Protein AF-A0A4C1VXS6-F1 (afdb_monomer)

Foldseek 3Di:
DDDDDDDDDDDDDDDDDDDDDDDDPPPDPPPPPPVVVVVLQLQQLVLQLLLVVFKLKAFWDDDPCWTAHLQPRDTDNDPVVNSVVVVPDDSVSVSVSSSVDTAATEIECAQMATPVPRDTALDSVSVQVVCVVVVDHGDPSHHRYQYWHRPPVWTADSPPRDTDPDPVVSVVVSCQVVQFDAAPVPG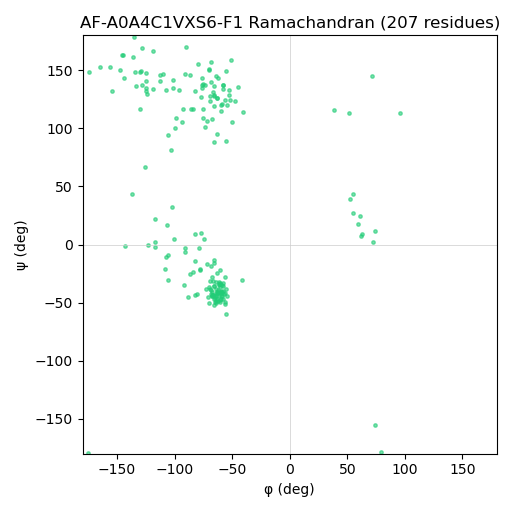GTHNDPVRNVVCCVPVVPPPDD

InterPro domains:
  IPR013087 Zinc finger C2H2-type [PS00028] (69-89)
  IPR013087 Zinc finger C2H2-type [PS00028] (183-204)
  IPR013087 Zinc finger C2H2-type [PS50157] (67-89)
  IPR013087 Zinc finger C2H2-type [PS50157] (181-209)
  IPR013087 Zinc finger C2H2-type [SM00355] (67-89)
  IPR013087 Zinc finger C2H2-type [SM00355] (112-134)
  IPR013087 Zinc finger C2H2-type [SM00355] (155-177)
  IPR013087 Zinc finger C2H2-type [SM00355] (181-204)

Radius of gyration: 28.21 Å; Cα contacts (8 Å, |Δi|>4): 239; chains: 1; bounding box: 38×113×61 Å

Nearest PDB structures (foldseek):
  2rsi-assembly1_A  TM=3.401E-01  e=1.370E-02  Homo sapiens
  5yj3-assembly1_C  TM=4.609E-01  e=1.918E-01  Homo sapiens
  8ssr-assembly1_A  TM=2.343E-01  e=3.550E-03  Homo sapiens
  6ff7-assembly1_7  TM=3.345E-01  e=5.609E+00  Homo sapiens
  3j78-assembly1_19  TM=3.139E-01  e=5.275E+00  Saccharomyces cerevisiae

pLDDT: mean 76.61, std 20.66, range [27.89, 96.69]

Solvent-accessible surface area (backbone atoms only — not comparable to full-atom values): 12911 Å² total; per-residue (Å²): 132,85,81,91,78,89,84,88,87,84,91,81,82,82,81,81,82,80,76,88,80,71,84,75,76,82,76,79,75,80,73,75,57,69,67,59,58,54,49,40,51,53,49,8,45,49,40,36,48,50,51,46,69,47,26,70,43,42,66,46,41,80,57,94,91,27,41,22,40,65,87,79,62,51,79,29,88,47,68,67,64,42,53,59,51,58,70,70,52,58,65,72,59,52,48,59,52,54,68,71,50,80,71,77,38,47,22,38,41,48,86,26,23,36,66,87,79,62,52,74,30,88,49,72,65,56,40,50,64,54,32,44,83,70,77,46,82,74,68,94,56,49,60,36,66,44,79,38,42,70,75,78,86,50,33,44,39,89,88,78,61,52,78,28,96,41,64,69,57,38,58,58,52,47,40,53,76,77,44,42,42,67,33,92,90,78,67,52,57,24,76,36,65,69,49,38,54,51,44,40,61,73,76,50,62,76,78,89,125

Mean predicted aligned error: 14.45 Å

Structure (mmCIF, N/CA/C/O backbone):
data_AF-A0A4C1VXS6-F1
#
_entry.id   AF-A0A4C1VXS6-F1
#
loop_
_atom_site.group_PDB
_atom_site.id
_atom_site.type_symbol
_atom_site.label_atom_id
_atom_site.label_alt_id
_atom_site.label_comp_id
_atom_site.label_asym_id
_atom_site.label_entity_id
_atom_site.label_seq_id
_atom_site.pdbx_PDB_ins_code
_atom_site.Cartn_x
_atom_site.Cartn_y
_atom_site.Cartn_z
_atom_site.occupancy
_atom_site.B_iso_or_equiv
_atom_site.auth_seq_id
_atom_site.auth_comp_id
_atom_site.auth_asym_id
_atom_site.auth_atom_id
_atom_site.pdbx_PDB_model_num
ATOM 1 N N . MET A 1 1 ? 0.217 97.232 17.906 1.00 36.06 1 MET A N 1
ATOM 2 C CA . MET A 1 1 ? -1.211 97.257 17.534 1.00 36.06 1 MET A CA 1
ATOM 3 C C . MET A 1 1 ? -1.692 95.825 17.424 1.00 36.06 1 MET A C 1
ATOM 5 O O . MET A 1 1 ? -1.042 95.074 16.721 1.00 36.06 1 MET A O 1
ATOM 9 N N . TYR A 1 2 ? -2.772 95.517 18.147 1.00 28.20 2 TYR A N 1
ATOM 10 C CA . TYR A 1 2 ? -3.733 94.421 17.962 1.00 28.20 2 TYR A CA 1
ATOM 11 C C . TYR A 1 2 ? -3.192 92.973 17.805 1.00 28.20 2 TYR A C 1
ATOM 13 O O . TYR A 1 2 ? -2.473 92.672 16.871 1.00 28.20 2 TYR A O 1
ATOM 21 N N . SER A 1 3 ? -3.415 92.028 18.729 1.00 27.89 3 SER A N 1
ATOM 22 C CA . SER A 1 3 ? -4.681 91.530 19.309 1.00 27.89 3 SER A CA 1
ATOM 23 C C . SER A 1 3 ? -5.186 90.264 18.598 1.00 27.89 3 SER A C 1
ATOM 25 O O . SER A 1 3 ? -5.691 90.376 17.490 1.00 27.89 3 SER A O 1
ATOM 27 N N . TYR A 1 4 ? -5.180 89.148 19.352 1.00 28.16 4 TYR A N 1
ATOM 28 C CA . TYR A 1 4 ? -6.135 88.018 19.317 1.00 28.16 4 TYR A CA 1
ATOM 29 C C . TYR A 1 4 ? -6.047 87.092 18.072 1.00 28.16 4 TYR A C 1
ATOM 31 O O . TYR A 1 4 ? -5.705 87.537 16.990 1.00 28.16 4 TYR A O 1
ATOM 39 N N . LEU A 1 5 ? -6.265 85.769 18.107 1.00 34.75 5 LEU A N 1
ATOM 40 C CA . LEU A 1 5 ? -7.195 84.879 18.833 1.00 34.75 5 LEU A CA 1
ATOM 41 C C . LEU A 1 5 ? -6.521 83.475 18.933 1.00 34.75 5 LEU A C 1
ATOM 43 O O . LEU A 1 5 ? -5.880 83.057 17.975 1.00 34.75 5 LEU A O 1
ATOM 47 N N . LEU A 1 6 ? -6.440 82.765 20.072 1.00 32.81 6 LEU A N 1
ATOM 48 C CA . LEU A 1 6 ? -7.448 81.853 20.671 1.00 32.81 6 LEU A CA 1
ATOM 49 C C . LEU A 1 6 ? -8.200 81.013 19.606 1.00 32.81 6 LEU A C 1
ATOM 51 O O . LEU A 1 6 ? -8.886 81.576 18.770 1.00 32.81 6 LEU A O 1
ATOM 55 N N . PHE A 1 7 ? -8.111 79.678 19.547 1.00 31.17 7 PHE A N 1
ATOM 56 C CA . PHE A 1 7 ? -8.728 78.745 20.498 1.00 31.17 7 PHE A CA 1
ATOM 57 C C . PHE A 1 7 ? -8.171 77.302 20.408 1.00 31.17 7 PHE A C 1
ATOM 59 O O . PHE A 1 7 ? -7.724 76.834 19.367 1.00 31.17 7 PHE A O 1
ATOM 66 N N . ARG A 1 8 ? -8.268 76.635 21.567 1.00 32.84 8 ARG A N 1
ATOM 67 C CA . ARG A 1 8 ? -7.943 75.251 21.983 1.00 32.84 8 ARG A CA 1
ATOM 68 C C . ARG A 1 8 ? -8.532 74.140 21.094 1.00 32.84 8 ARG A C 1
ATOM 70 O O . ARG A 1 8 ? -9.582 74.331 20.490 1.00 32.84 8 ARG A O 1
ATOM 77 N N . SER A 1 9 ? -7.969 72.923 21.109 1.00 34.00 9 SER A N 1
ATOM 78 C CA . SER A 1 9 ? -8.348 71.788 22.002 1.00 34.00 9 SER A CA 1
ATOM 79 C C . SER A 1 9 ? -7.381 70.583 21.809 1.00 34.00 9 SER A C 1
ATOM 81 O O . SER A 1 9 ? -6.503 70.667 20.959 1.00 34.00 9 SER A O 1
ATOM 83 N N . PRO A 1 10 ? -7.535 69.440 22.510 1.00 35.53 10 PRO A N 1
ATOM 84 C CA . PRO A 1 10 ? -7.109 69.162 23.883 1.00 35.53 10 PRO A CA 1
ATOM 85 C C . PRO A 1 10 ? -6.085 68.001 23.984 1.00 35.53 10 PRO A C 1
ATOM 87 O O . PRO A 1 10 ? -5.869 67.226 23.059 1.00 35.53 10 PRO A O 1
ATOM 90 N N . SER A 1 11 ? -5.467 67.891 25.158 1.00 39.94 11 SER A N 1
ATOM 91 C CA . SER A 1 11 ? -4.455 66.911 25.577 1.00 39.94 11 SER A CA 1
ATOM 92 C C . SER A 1 11 ? -4.922 65.449 25.614 1.00 39.94 11 SER A C 1
ATOM 94 O O . SER A 1 11 ? -6.008 65.174 26.124 1.00 39.94 11 SER A O 1
ATOM 96 N N . LEU A 1 12 ? -4.024 64.517 25.268 1.00 37.12 12 LEU A N 1
ATOM 97 C CA . LEU A 1 12 ? -4.016 63.144 25.792 1.00 37.12 12 LEU A CA 1
ATOM 98 C C . LEU A 1 12 ? -2.609 62.769 26.311 1.00 37.12 12 LEU A C 1
ATOM 100 O O . LEU A 1 12 ? -1.617 63.316 25.826 1.00 37.12 12 LEU A O 1
ATOM 104 N N . PRO A 1 13 ? -2.531 61.916 27.350 1.00 37.72 13 PRO A N 1
ATOM 105 C CA . PRO A 1 13 ? -1.382 61.805 28.246 1.00 37.72 13 PRO A CA 1
ATOM 106 C C . PRO A 1 13 ? -0.217 60.981 27.681 1.00 37.72 13 PRO A C 1
ATOM 108 O O . PRO A 1 13 ? -0.389 60.096 26.847 1.00 37.72 13 PRO A O 1
ATOM 111 N N . SER A 1 14 ? 0.973 61.294 28.205 1.00 52.59 14 SER A N 1
ATOM 112 C CA . SER A 1 14 ? 2.267 60.657 27.942 1.00 52.59 14 SER A CA 1
ATOM 113 C C . SER A 1 14 ? 2.197 59.124 27.942 1.00 52.59 14 SER A C 1
ATOM 115 O O . SER A 1 14 ? 1.650 58.552 28.889 1.00 52.59 14 SER A O 1
ATOM 117 N N . PRO A 1 15 ? 2.819 58.435 26.970 1.00 42.00 15 PRO A N 1
ATOM 118 C CA . PRO A 1 15 ? 2.997 56.998 27.067 1.00 42.00 15 PRO A CA 1
ATOM 119 C C . PRO A 1 15 ? 3.961 56.682 28.216 1.00 42.00 15 PRO A C 1
ATOM 121 O O . PRO A 1 15 ? 5.028 57.285 28.355 1.00 42.00 15 PRO A O 1
ATOM 124 N N . PHE A 1 16 ? 3.534 55.747 29.061 1.00 37.00 16 PHE A N 1
ATOM 125 C CA . PHE A 1 16 ? 4.340 55.113 30.093 1.00 37.00 16 PHE A CA 1
ATOM 126 C C . PHE A 1 16 ? 5.631 54.554 29.482 1.00 37.00 16 PHE A C 1
ATOM 128 O O . PHE A 1 16 ? 5.605 53.876 28.456 1.00 37.00 16 PHE A O 1
ATOM 135 N N . ARG A 1 17 ? 6.759 54.835 30.136 1.00 44.81 17 ARG A N 1
ATOM 136 C CA . ARG A 1 17 ? 8.075 54.279 29.816 1.00 44.81 17 ARG A CA 1
ATOM 137 C C . ARG A 1 17 ? 8.112 52.823 30.311 1.00 44.81 17 ARG A C 1
ATOM 139 O O . ARG A 1 17 ? 7.954 52.629 31.516 1.00 44.81 17 ARG A O 1
ATOM 146 N N . PRO A 1 18 ? 8.261 51.804 29.446 1.00 46.16 18 PRO A N 1
ATOM 147 C CA . PRO A 1 18 ? 8.407 50.430 29.913 1.00 46.16 18 PRO A CA 1
ATOM 148 C C . PRO A 1 18 ? 9.772 50.223 30.605 1.00 46.16 18 PRO A C 1
ATOM 150 O O . PRO A 1 18 ? 10.728 50.921 30.254 1.00 46.16 18 PRO A O 1
ATOM 153 N N . PRO A 1 19 ? 9.873 49.298 31.582 1.00 42.22 19 PRO A N 1
ATOM 154 C CA . PRO A 1 19 ? 11.122 48.983 32.274 1.00 42.22 19 PRO A CA 1
ATOM 155 C C . PRO A 1 19 ? 12.108 48.257 31.354 1.00 42.22 19 PRO A C 1
ATOM 157 O O . PRO A 1 19 ? 11.697 47.539 30.442 1.00 42.22 19 PRO A O 1
ATOM 160 N N . ASP A 1 20 ? 13.394 48.451 31.637 1.00 44.53 20 ASP A N 1
ATOM 161 C CA . ASP A 1 20 ? 14.554 47.911 30.929 1.00 44.53 20 ASP A CA 1
ATOM 162 C C . ASP A 1 20 ? 14.382 46.444 30.496 1.00 44.53 20 ASP A C 1
ATOM 164 O O . ASP A 1 20 ? 14.315 45.525 31.315 1.00 44.53 20 ASP A O 1
ATOM 168 N N . MET A 1 21 ? 14.329 46.225 29.177 1.00 37.78 21 MET A N 1
ATOM 169 C CA . MET A 1 21 ? 14.468 44.898 28.588 1.00 37.78 21 MET A CA 1
ATOM 170 C C . MET A 1 21 ? 15.944 44.506 28.640 1.00 37.78 21 MET A C 1
ATOM 172 O O . MET A 1 21 ? 16.769 45.053 27.909 1.00 37.78 21 MET A O 1
ATOM 176 N N . LEU A 1 22 ? 16.262 43.547 29.509 1.00 45.09 22 LEU A N 1
ATOM 177 C CA . LEU A 1 22 ? 17.492 42.766 29.407 1.00 45.09 22 LEU A CA 1
ATOM 178 C C . LEU A 1 22 ? 17.567 42.112 28.012 1.00 45.09 22 LEU A C 1
ATOM 180 O O . LEU A 1 22 ? 16.514 41.801 27.441 1.00 45.09 22 LEU A O 1
ATOM 184 N N . PRO A 1 23 ? 18.769 41.894 27.449 1.00 40.66 23 PRO A N 1
ATOM 185 C CA . PRO A 1 23 ? 18.909 41.237 26.158 1.00 40.66 23 PRO A CA 1
ATOM 186 C C . PRO A 1 23 ? 18.271 39.852 26.247 1.00 40.66 23 PRO A C 1
ATOM 188 O O . PRO A 1 23 ? 18.642 39.046 27.096 1.00 40.66 23 PRO A O 1
ATOM 191 N N . ARG A 1 24 ? 17.270 39.590 25.404 1.00 41.25 24 ARG A N 1
ATOM 192 C CA . ARG A 1 24 ? 16.776 38.234 25.198 1.00 41.25 24 ARG A CA 1
ATOM 193 C C . ARG A 1 24 ? 17.862 37.527 24.399 1.00 41.25 24 ARG A C 1
ATOM 195 O O . ARG A 1 24 ? 18.039 37.850 23.225 1.00 41.25 24 ARG A O 1
ATOM 202 N N . ASP A 1 25 ? 18.599 36.638 25.059 1.00 35.94 25 ASP A N 1
ATOM 203 C CA . ASP A 1 25 ? 19.494 35.703 24.393 1.00 35.94 25 ASP A CA 1
ATOM 204 C C . ASP A 1 25 ? 18.721 35.057 23.239 1.00 35.94 25 ASP A C 1
ATOM 206 O O . ASP A 1 25 ? 17.599 34.565 23.398 1.00 35.94 25 ASP A O 1
ATOM 210 N N . SER A 1 26 ? 19.281 35.189 22.041 1.00 43.12 26 SER A N 1
ATOM 211 C CA . SER A 1 26 ? 18.808 34.531 20.838 1.00 43.12 26 SER A CA 1
ATOM 212 C C . SER A 1 26 ? 19.014 33.033 21.022 1.00 43.12 26 SER A C 1
ATOM 214 O O . SER A 1 26 ? 20.068 32.505 20.685 1.00 43.12 26 SER A O 1
ATOM 216 N N . GLU A 1 27 ? 18.030 32.361 21.609 1.00 39.97 27 GLU A N 1
ATOM 217 C CA . GLU A 1 27 ? 17.914 30.917 21.484 1.00 39.97 27 GLU A CA 1
ATOM 218 C C . GLU A 1 27 ? 17.574 30.629 20.021 1.00 39.97 27 GLU A C 1
ATOM 220 O O . GLU A 1 27 ? 16.490 30.965 19.531 1.00 39.97 27 GLU A O 1
ATOM 225 N N . ASP A 1 28 ? 18.569 30.096 19.318 1.00 38.28 28 ASP A N 1
ATOM 226 C CA . ASP A 1 28 ? 18.483 29.597 17.957 1.00 38.28 28 ASP A CA 1
ATOM 227 C C . ASP A 1 28 ? 17.290 28.637 17.842 1.00 38.28 28 ASP A C 1
ATOM 229 O O . ASP A 1 28 ? 17.312 27.506 18.325 1.00 38.28 28 ASP A O 1
ATOM 233 N N . VAL A 1 29 ? 16.207 29.097 17.213 1.00 44.31 29 VAL A N 1
ATOM 234 C CA . VAL A 1 29 ? 15.166 28.195 16.724 1.00 44.31 29 VAL A CA 1
ATOM 235 C C . VAL A 1 29 ? 15.771 27.520 15.504 1.00 44.31 29 VAL A C 1
ATOM 237 O O . VAL A 1 29 ? 15.864 28.144 14.448 1.00 44.31 29 VAL A O 1
ATOM 240 N N . ASP A 1 30 ? 16.228 26.279 15.671 1.00 41.78 30 ASP A N 1
ATOM 241 C CA . ASP A 1 30 ? 16.756 25.439 14.598 1.00 41.78 30 ASP A CA 1
ATOM 242 C C . ASP A 1 30 ? 15.714 25.303 13.468 1.00 41.78 30 ASP A C 1
ATOM 244 O O . ASP A 1 30 ? 14.881 24.393 13.450 1.00 41.78 30 ASP A O 1
ATOM 248 N N . GLU A 1 31 ? 15.737 26.223 12.500 1.00 45.28 31 GLU A N 1
ATOM 249 C CA . GLU A 1 31 ? 15.067 26.055 11.216 1.00 45.28 31 GLU A CA 1
ATOM 250 C C . GLU A 1 31 ? 15.726 24.860 10.515 1.00 45.28 31 GLU A C 1
ATOM 252 O O . GLU A 1 31 ? 16.767 24.992 9.864 1.00 45.28 31 GLU A O 1
ATOM 257 N N . GLU A 1 32 ? 15.142 23.662 10.645 1.00 45.72 32 GLU A N 1
ATOM 258 C CA . GLU A 1 32 ? 15.562 22.531 9.819 1.00 45.72 32 GLU A CA 1
ATOM 259 C C . GLU A 1 32 ? 15.541 22.977 8.343 1.00 45.72 32 GLU A C 1
ATOM 261 O O . GLU A 1 32 ? 14.510 23.437 7.837 1.00 45.72 32 GLU A O 1
ATOM 266 N N . PRO A 1 33 ? 16.660 22.860 7.605 1.00 41.66 33 PRO A N 1
ATOM 267 C CA . PRO A 1 33 ? 16.742 23.420 6.269 1.00 41.66 33 PRO A CA 1
ATOM 268 C C . PRO A 1 33 ? 15.759 22.687 5.353 1.00 41.66 33 PRO A C 1
ATOM 270 O O . PRO A 1 33 ? 15.916 21.494 5.091 1.00 41.66 33 PRO A O 1
ATOM 273 N N . ILE A 1 34 ? 14.795 23.430 4.798 1.00 53.31 34 ILE A N 1
ATOM 274 C CA . ILE A 1 34 ? 13.726 22.996 3.869 1.00 53.31 34 ILE A CA 1
ATOM 275 C C . ILE A 1 34 ? 14.225 22.010 2.788 1.00 53.31 34 ILE A C 1
ATOM 277 O O . ILE A 1 34 ? 13.503 21.113 2.352 1.00 53.31 34 ILE A O 1
ATOM 281 N N . LYS A 1 35 ? 15.497 22.123 2.384 1.00 41.81 35 LYS A N 1
ATOM 282 C CA . LYS A 1 35 ? 16.162 21.217 1.435 1.00 41.81 35 LYS A CA 1
ATOM 283 C C . LYS A 1 35 ? 16.287 19.768 1.933 1.00 41.81 35 LYS A C 1
ATOM 285 O O . LYS A 1 35 ? 16.088 18.855 1.140 1.00 41.81 35 LYS A O 1
ATOM 290 N N . LYS A 1 36 ? 16.603 19.528 3.213 1.00 42.34 36 LYS A N 1
A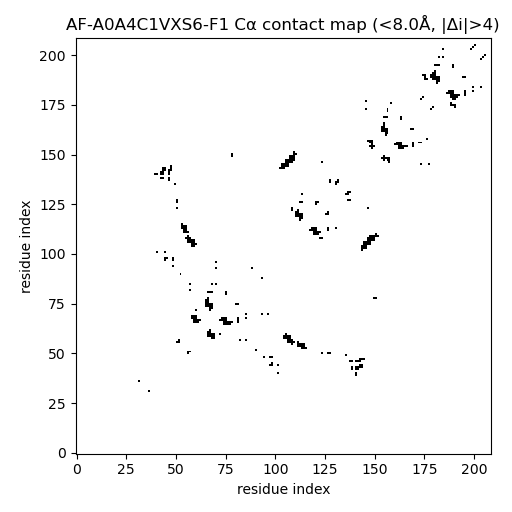TOM 291 C CA . LYS A 1 36 ? 16.751 18.168 3.776 1.00 42.34 36 LYS A CA 1
ATOM 292 C C . LYS A 1 36 ? 15.406 17.448 3.885 1.00 42.34 36 LYS A C 1
ATOM 294 O O . LYS A 1 36 ? 15.336 16.251 3.616 1.00 42.34 36 LYS A O 1
ATOM 299 N N . VAL A 1 37 ? 14.348 18.183 4.224 1.00 54.62 37 VAL A N 1
ATOM 300 C CA . VAL A 1 37 ? 12.978 17.657 4.330 1.00 54.62 37 VAL A CA 1
ATOM 301 C C . VAL A 1 37 ? 12.457 17.223 2.956 1.00 54.62 37 VAL A C 1
ATOM 303 O O . VAL A 1 37 ? 11.993 16.094 2.805 1.00 54.62 37 VAL A O 1
ATOM 306 N N . ALA A 1 38 ? 12.634 18.061 1.928 1.00 60.62 38 ALA A N 1
ATOM 307 C CA . ALA A 1 38 ? 12.246 17.729 0.556 1.00 60.62 38 ALA A CA 1
ATOM 308 C C . ALA A 1 38 ? 13.008 16.509 0.001 1.00 60.62 38 ALA A C 1
ATOM 310 O O . ALA A 1 38 ? 12.414 15.659 -0.659 1.00 60.62 38 ALA A O 1
ATOM 311 N N . LEU A 1 39 ? 14.306 16.385 0.306 1.00 61.34 39 LEU A N 1
ATOM 312 C CA . LEU A 1 39 ? 15.123 15.235 -0.101 1.00 61.34 39 LEU A CA 1
ATOM 313 C C . LEU A 1 39 ? 14.632 13.925 0.536 1.00 61.34 39 LEU A C 1
ATOM 315 O O . LEU A 1 39 ? 14.400 12.950 -0.182 1.00 61.34 39 LEU A O 1
ATOM 319 N N . LYS A 1 40 ? 14.394 13.911 1.856 1.00 64.06 40 LYS A N 1
ATOM 320 C CA . LYS A 1 40 ? 13.842 12.736 2.557 1.00 64.06 40 LYS A CA 1
ATOM 321 C C . LYS A 1 40 ? 12.490 12.307 1.976 1.00 64.06 40 LYS A C 1
ATOM 323 O O . LYS A 1 40 ? 12.260 11.115 1.792 1.00 64.06 40 LYS A O 1
ATOM 328 N N . GLU A 1 41 ? 11.620 13.256 1.627 1.00 71.06 41 GLU A N 1
ATOM 329 C CA . GLU A 1 41 ? 10.325 12.944 1.012 1.00 71.06 41 GLU A CA 1
ATOM 330 C C . GLU A 1 41 ? 10.473 12.356 -0.402 1.00 71.06 41 GLU A C 1
ATOM 332 O O . GLU A 1 41 ? 9.789 11.386 -0.732 1.00 71.06 41 GLU A O 1
ATOM 337 N N . THR A 1 42 ? 11.392 12.873 -1.228 1.00 79.88 42 THR A N 1
ATOM 338 C CA . THR A 1 42 ? 11.652 12.311 -2.570 1.00 79.88 42 THR A CA 1
ATOM 339 C C . THR A 1 42 ? 12.190 10.882 -2.520 1.00 79.88 42 THR A C 1
ATOM 341 O O . THR A 1 42 ? 11.722 10.018 -3.256 1.00 79.88 42 THR A O 1
ATOM 344 N N . HIS A 1 43 ? 13.097 10.596 -1.592 1.00 86.56 43 HIS A N 1
ATOM 345 C CA . HIS A 1 43 ? 13.653 9.260 -1.402 1.00 86.56 43 HIS A CA 1
ATOM 346 C C . HIS A 1 43 ? 12.598 8.272 -0.868 1.00 86.56 43 HIS A C 1
ATOM 348 O O . HIS A 1 43 ? 12.427 7.170 -1.396 1.00 86.56 43 HIS A O 1
ATOM 354 N N . ALA A 1 44 ? 11.776 8.700 0.099 1.00 87.75 44 ALA A N 1
ATOM 355 C CA . ALA A 1 44 ? 10.633 7.915 0.570 1.00 87.75 44 ALA A CA 1
ATOM 356 C C . ALA A 1 44 ? 9.611 7.642 -0.551 1.00 87.75 44 ALA A C 1
ATOM 358 O O . ALA A 1 44 ? 8.961 6.587 -0.601 1.00 87.75 44 ALA A O 1
ATOM 359 N N . GLN A 1 45 ? 9.464 8.587 -1.480 1.00 90.19 45 GLN A N 1
ATOM 360 C CA . GLN A 1 45 ? 8.620 8.455 -2.660 1.00 90.19 45 GLN A CA 1
ATOM 361 C C . GLN A 1 45 ? 9.174 7.410 -3.643 1.00 90.19 45 GLN A C 1
ATOM 363 O O . GLN A 1 45 ? 8.390 6.610 -4.165 1.00 90.19 45 GLN A O 1
ATOM 368 N N . ASP A 1 46 ? 10.489 7.348 -3.834 1.00 92.38 46 ASP A N 1
ATOM 369 C CA . ASP A 1 46 ? 11.150 6.331 -4.661 1.00 92.38 46 ASP A CA 1
ATOM 370 C C . ASP A 1 46 ? 11.033 4.932 -4.048 1.00 92.38 46 ASP A C 1
ATOM 372 O O . ASP A 1 46 ? 10.646 3.979 -4.735 1.00 92.38 46 ASP A O 1
ATOM 376 N N . ASN A 1 47 ? 11.249 4.805 -2.736 1.00 93.44 47 ASN A N 1
ATOM 377 C CA . ASN A 1 47 ? 11.018 3.557 -2.002 1.00 93.44 47 ASN A CA 1
ATOM 378 C C . ASN A 1 47 ? 9.566 3.081 -2.158 1.00 93.44 47 ASN A C 1
ATOM 380 O O . ASN A 1 47 ? 9.305 1.911 -2.445 1.00 93.44 47 ASN A O 1
ATOM 384 N N . THR A 1 48 ? 8.605 4.003 -2.075 1.00 94.31 48 THR A N 1
ATOM 385 C CA . THR A 1 48 ? 7.183 3.704 -2.301 1.00 94.31 48 THR A CA 1
ATOM 386 C C . THR A 1 48 ? 6.932 3.132 -3.696 1.00 94.31 48 THR A C 1
ATOM 388 O O . THR A 1 48 ? 6.196 2.156 -3.851 1.00 94.31 48 THR A O 1
ATOM 391 N N 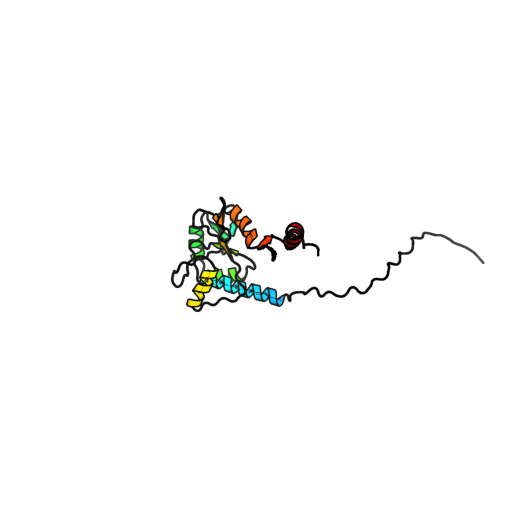. ILE A 1 49 ? 7.544 3.716 -4.728 1.00 95.06 49 ILE A N 1
ATOM 392 C CA . ILE A 1 49 ? 7.399 3.259 -6.115 1.00 95.06 49 ILE A CA 1
ATOM 393 C C . ILE A 1 49 ? 7.996 1.858 -6.282 1.00 95.06 49 ILE A C 1
ATOM 395 O O . ILE A 1 49 ? 7.340 0.993 -6.867 1.00 95.06 49 ILE A O 1
ATOM 399 N N . LYS A 1 50 ? 9.182 1.596 -5.719 1.00 95.94 50 LYS A N 1
ATOM 400 C CA . LYS A 1 50 ? 9.816 0.265 -5.731 1.00 95.94 50 LYS A CA 1
ATOM 401 C C . LYS A 1 50 ? 8.920 -0.797 -5.085 1.00 95.94 50 LYS A C 1
ATOM 403 O O . LYS A 1 50 ? 8.679 -1.835 -5.705 1.00 95.94 50 LYS A O 1
ATOM 408 N N . ILE A 1 51 ? 8.349 -0.519 -3.908 1.00 96.25 51 ILE A N 1
ATOM 409 C CA . ILE A 1 51 ? 7.419 -1.437 -3.221 1.00 96.25 51 ILE A CA 1
ATOM 410 C C . ILE A 1 51 ? 6.233 -1.784 -4.128 1.00 96.25 51 ILE A C 1
ATOM 412 O O . ILE A 1 51 ? 5.915 -2.960 -4.314 1.00 96.25 51 ILE A O 1
ATOM 416 N N . LEU A 1 52 ? 5.581 -0.786 -4.733 1.00 96.25 52 LEU A N 1
ATOM 417 C CA . LEU A 1 52 ? 4.421 -1.013 -5.607 1.00 96.25 52 LEU A CA 1
ATOM 418 C C . LEU A 1 52 ? 4.794 -1.756 -6.900 1.00 96.25 52 LEU A C 1
ATOM 420 O O . LEU A 1 52 ? 3.995 -2.542 -7.428 1.00 96.25 52 LEU A O 1
ATOM 424 N N . LYS A 1 53 ? 6.015 -1.545 -7.402 1.00 96.00 53 LYS A N 1
ATOM 425 C CA . LYS A 1 53 ? 6.532 -2.211 -8.602 1.00 96.00 53 LYS A CA 1
ATOM 426 C C . LYS A 1 53 ? 6.689 -3.704 -8.372 1.00 96.00 53 LYS A C 1
ATOM 428 O O . LYS A 1 53 ? 6.137 -4.496 -9.140 1.00 96.00 53 LYS A O 1
ATOM 433 N N . TYR A 1 54 ? 7.380 -4.069 -7.295 1.00 96.38 54 TYR A N 1
ATOM 434 C CA . TYR A 1 54 ? 7.858 -5.430 -7.048 1.00 96.38 54 TYR A CA 1
ATOM 435 C C . TYR A 1 54 ? 7.002 -6.241 -6.072 1.00 96.38 54 TYR A C 1
ATOM 437 O O . TYR A 1 54 ? 7.317 -7.396 -5.802 1.00 96.38 54 TYR A O 1
ATOM 445 N N . SER A 1 55 ? 5.871 -5.705 -5.608 1.00 96.38 55 SER A N 1
ATOM 446 C CA . SER A 1 55 ? 4.901 -6.449 -4.796 1.00 96.38 55 SER A CA 1
ATOM 447 C C . SER A 1 55 ? 3.476 -6.352 -5.326 1.00 96.38 55 SER A C 1
ATOM 449 O O . SER A 1 55 ? 3.168 -5.561 -6.218 1.00 96.38 55 SER A O 1
ATOM 451 N N . ASN A 1 56 ? 2.578 -7.167 -4.778 1.00 94.56 56 ASN A N 1
ATOM 452 C CA . ASN A 1 56 ? 1.138 -7.074 -5.034 1.00 94.56 56 ASN A CA 1
ATOM 453 C C . ASN A 1 56 ? 0.415 -6.012 -4.179 1.00 94.56 56 ASN A C 1
ATOM 455 O O . ASN A 1 56 ? -0.821 -5.976 -4.200 1.00 94.56 56 ASN A O 1
ATOM 459 N N . ALA A 1 57 ? 1.147 -5.163 -3.447 1.00 95.31 57 ALA A N 1
ATOM 460 C CA . ALA A 1 57 ? 0.554 -4.050 -2.718 1.00 95.31 57 ALA A CA 1
ATOM 461 C C . ALA A 1 57 ? -0.210 -3.131 -3.681 1.00 95.31 57 ALA A C 1
ATOM 463 O O . ALA A 1 57 ? 0.239 -2.850 -4.794 1.00 95.31 57 ALA A O 1
ATOM 464 N N . THR A 1 58 ? -1.401 -2.688 -3.280 1.00 94.94 58 THR A N 1
ATOM 465 C CA . THR A 1 58 ? -2.283 -1.895 -4.149 1.00 94.94 58 THR A CA 1
ATOM 466 C C . THR A 1 58 ? -2.756 -0.646 -3.427 1.00 94.94 58 THR A C 1
ATOM 468 O O . THR A 1 58 ? -3.483 -0.740 -2.442 1.00 94.94 58 THR A O 1
ATOM 471 N N . ILE A 1 59 ? -2.385 0.530 -3.936 1.00 94.81 59 ILE A N 1
ATOM 472 C CA . ILE A 1 59 ? -2.890 1.801 -3.409 1.00 94.81 59 ILE A CA 1
ATOM 473 C C . ILE A 1 59 ? -4.322 2.068 -3.860 1.00 94.81 59 ILE A C 1
ATOM 475 O O . ILE A 1 59 ? -4.715 1.778 -4.995 1.00 94.81 59 ILE A O 1
ATOM 479 N N . PHE A 1 60 ? -5.106 2.650 -2.963 1.00 94.19 60 PHE A N 1
ATOM 480 C CA . PHE A 1 60 ? -6.517 2.913 -3.196 1.00 94.19 60 PHE A CA 1
ATOM 481 C C . PHE A 1 60 ? -6.965 4.207 -2.523 1.00 94.19 60 PHE A C 1
ATOM 483 O O . PHE A 1 60 ? -6.313 4.754 -1.635 1.00 94.19 60 PHE A O 1
ATOM 490 N N . LEU A 1 61 ? -8.113 4.698 -2.970 1.00 90.19 61 LEU A N 1
ATOM 491 C CA . LEU A 1 61 ? -8.870 5.748 -2.311 1.00 90.19 61 LEU A CA 1
ATOM 492 C C . LEU A 1 61 ? -10.140 5.121 -1.734 1.00 90.19 61 LEU A C 1
ATOM 494 O O . LEU A 1 61 ? -10.705 4.202 -2.325 1.00 90.19 61 LEU A O 1
ATOM 498 N N . TRP A 1 62 ? -10.599 5.630 -0.598 1.00 86.25 62 TRP A N 1
ATOM 499 C CA . TRP A 1 62 ? -11.871 5.237 0.001 1.00 86.25 62 TRP A CA 1
ATOM 500 C C . TRP A 1 62 ? -12.781 6.452 0.095 1.00 86.25 62 TRP A C 1
ATOM 502 O O . TRP A 1 62 ? -12.337 7.523 0.513 1.00 86.25 62 TRP A O 1
ATOM 512 N N . GLY A 1 63 ? -14.039 6.301 -0.304 1.00 82.19 63 GLY A N 1
ATOM 513 C CA . GLY A 1 63 ? -15.052 7.337 -0.139 1.00 82.19 63 GLY A CA 1
ATOM 514 C C . GLY A 1 63 ? -16.426 6.844 -0.567 1.00 82.19 63 GLY A C 1
ATOM 515 O O . GLY A 1 63 ? -16.519 6.014 -1.468 1.00 82.19 63 GLY A O 1
ATOM 516 N N . GLN A 1 64 ? -17.477 7.357 0.083 1.00 79.44 64 GLN A N 1
ATOM 517 C CA . GLN A 1 64 ? -18.868 6.924 -0.137 1.00 79.44 64 GLN A CA 1
ATOM 518 C C . GLN A 1 64 ? -19.033 5.394 -0.022 1.00 79.44 64 GLN A C 1
ATOM 520 O O . GLN A 1 64 ? -19.722 4.776 -0.829 1.00 79.44 64 GLN A O 1
ATOM 525 N N . SER A 1 65 ? -18.335 4.783 0.944 1.00 81.69 65 SER A N 1
ATOM 526 C CA . SER A 1 65 ? -18.325 3.331 1.191 1.00 81.69 65 SER A CA 1
ATOM 527 C C . SER A 1 65 ? -17.952 2.476 -0.030 1.00 81.69 65 SER A C 1
ATOM 529 O O . SER A 1 65 ? -18.368 1.326 -0.155 1.00 81.69 65 SER A O 1
ATOM 531 N N . MET A 1 66 ? -17.165 3.039 -0.951 1.00 86.00 66 MET A N 1
ATOM 532 C CA . MET A 1 66 ? -16.643 2.343 -2.122 1.00 86.00 66 MET A CA 1
ATOM 533 C C . MET A 1 66 ? -15.132 2.518 -2.245 1.00 86.00 66 MET A C 1
ATOM 535 O O . MET A 1 66 ? -14.554 3.565 -1.923 1.00 86.00 66 MET A O 1
ATOM 539 N N . TYR A 1 67 ? -14.499 1.496 -2.813 1.00 90.25 67 TYR A N 1
ATOM 540 C CA . TYR A 1 67 ? -13.119 1.563 -3.256 1.00 90.25 67 TYR A CA 1
ATOM 541 C C . TYR A 1 67 ? -13.022 2.397 -4.525 1.00 90.25 67 TYR A C 1
ATOM 543 O O . TYR A 1 67 ? -13.807 2.256 -5.460 1.00 90.25 67 TYR A O 1
ATOM 551 N N . ARG A 1 68 ? -12.016 3.256 -4.595 1.00 94.50 68 ARG A N 1
ATOM 552 C CA . ARG A 1 68 ? -11.726 4.073 -5.768 1.00 94.50 68 ARG A CA 1
ATOM 553 C C . ARG A 1 68 ? -10.292 3.844 -6.198 1.00 94.50 68 ARG A C 1
ATOM 555 O O . ARG A 1 68 ? -9.373 3.850 -5.382 1.00 94.50 68 ARG A O 1
ATOM 562 N N . CYS A 1 69 ? -10.088 3.671 -7.497 1.00 94.69 69 CYS A N 1
ATOM 563 C CA . CYS A 1 69 ? -8.744 3.557 -8.042 1.00 94.69 69 CYS A CA 1
ATOM 564 C C . CYS A 1 69 ? -7.974 4.856 -7.802 1.00 94.69 69 CYS A C 1
ATOM 566 O O . CYS A 1 69 ? -8.419 5.927 -8.214 1.00 94.69 69 CYS A O 1
ATOM 568 N N . PHE A 1 70 ? -6.795 4.765 -7.189 1.00 94.25 70 PHE A N 1
ATOM 569 C CA . PHE A 1 70 ? -5.917 5.920 -7.009 1.00 94.25 70 PHE A CA 1
ATOM 570 C C . PHE A 1 70 ? -5.554 6.570 -8.355 1.00 94.25 70 PHE A C 1
ATOM 572 O O . PHE A 1 70 ? -5.498 7.794 -8.488 1.00 94.25 70 PHE A O 1
ATOM 579 N N . TYR A 1 71 ? -5.384 5.748 -9.393 1.00 93.69 71 TYR A N 1
ATOM 580 C CA . TYR A 1 71 ? -4.895 6.191 -10.690 1.00 93.69 71 TYR A CA 1
ATOM 581 C C . TYR A 1 71 ? -5.973 6.802 -11.589 1.00 93.69 71 TYR A C 1
ATOM 583 O O . TYR A 1 71 ? -5.737 7.851 -12.169 1.00 93.69 71 TYR A O 1
ATOM 591 N N . CYS A 1 72 ? -7.173 6.234 -11.691 1.00 93.81 72 CYS A N 1
ATOM 592 C CA . CYS A 1 72 ? -8.220 6.761 -12.588 1.00 93.81 72 CYS A CA 1
ATOM 593 C C . CYS A 1 72 ? -9.483 7.251 -11.860 1.00 93.81 72 CYS A C 1
ATOM 595 O O . CYS A 1 72 ? -10.409 7.737 -12.500 1.00 93.81 72 CYS A O 1
ATOM 597 N N . LYS A 1 73 ? -9.537 7.126 -10.527 1.00 93.12 73 LYS A N 1
ATOM 598 C CA . LYS A 1 73 ? -10.680 7.484 -9.664 1.00 93.12 73 LYS A CA 1
ATOM 599 C C . LYS A 1 73 ? -11.980 6.701 -9.914 1.00 93.12 73 LYS A C 1
ATOM 601 O O . LYS A 1 73 ? -12.992 7.040 -9.302 1.00 93.12 73 LYS A O 1
ATOM 606 N N . ARG A 1 74 ? -11.960 5.649 -10.745 1.00 95.00 74 ARG A N 1
ATOM 607 C CA . ARG A 1 74 ? -13.100 4.738 -10.970 1.00 95.00 74 ARG A CA 1
ATOM 608 C C . ARG A 1 74 ? -13.487 4.005 -9.682 1.00 95.00 74 ARG A C 1
ATOM 610 O O . ARG A 1 74 ? -12.603 3.649 -8.905 1.00 95.00 74 ARG A O 1
ATOM 617 N N . HIS A 1 75 ? -14.787 3.792 -9.487 1.00 93.94 75 HIS A N 1
ATOM 618 C CA . HIS A 1 75 ? -15.373 3.177 -8.293 1.00 93.94 75 HIS A CA 1
ATOM 619 C C . HIS A 1 75 ? -15.498 1.654 -8.429 1.00 93.94 75 HIS A C 1
ATOM 621 O O . HIS A 1 75 ? -15.767 1.143 -9.518 1.00 93.94 75 HIS A O 1
ATOM 627 N N . PHE A 1 76 ? -15.337 0.956 -7.310 1.00 93.50 76 PHE A N 1
ATOM 628 C CA . PHE A 1 76 ? -15.401 -0.492 -7.156 1.00 93.50 76 PHE A CA 1
ATOM 629 C C . PHE A 1 76 ? -16.042 -0.825 -5.805 1.00 93.50 76 PHE A C 1
ATOM 631 O O . PHE A 1 76 ? -15.813 -0.136 -4.812 1.00 93.50 76 PHE A O 1
ATOM 638 N N . ARG A 1 77 ? -16.848 -1.889 -5.764 1.00 89.81 77 ARG A N 1
ATOM 639 C CA . ARG A 1 77 ? -17.511 -2.344 -4.529 1.00 89.81 77 ARG A CA 1
ATOM 640 C C . ARG A 1 77 ? -16.624 -3.241 -3.677 1.00 89.81 77 ARG A C 1
ATOM 642 O O . ARG A 1 77 ? -16.816 -3.322 -2.474 1.00 89.81 77 ARG A O 1
ATOM 649 N N . ASP A 1 78 ? -15.640 -3.880 -4.296 1.00 88.69 78 ASP A N 1
ATOM 650 C CA . ASP A 1 78 ? -14.717 -4.775 -3.621 1.00 88.69 78 ASP A CA 1
ATOM 651 C C . ASP A 1 78 ? -13.273 -4.533 -4.066 1.00 88.69 78 ASP A C 1
ATOM 653 O O . ASP A 1 78 ? -12.974 -3.932 -5.107 1.00 88.69 78 ASP A O 1
ATOM 657 N N . LEU A 1 79 ? -12.367 -5.017 -3.225 1.00 90.06 79 LEU A N 1
ATOM 658 C CA . LEU A 1 79 ? -10.934 -4.910 -3.427 1.00 90.06 79 LEU A CA 1
ATOM 659 C C . LEU A 1 79 ? -10.444 -5.782 -4.589 1.00 90.06 79 LEU A C 1
ATOM 661 O O . LEU A 1 79 ? -9.472 -5.429 -5.254 1.00 90.06 79 LEU A O 1
ATOM 665 N N . PHE A 1 80 ? -11.092 -6.918 -4.844 1.00 91.31 80 PHE A N 1
ATOM 666 C CA . PHE A 1 80 ? -10.673 -7.862 -5.877 1.00 91.31 80 PHE A CA 1
ATOM 667 C C . PHE A 1 80 ? -10.760 -7.238 -7.276 1.00 91.31 80 PHE A C 1
ATOM 669 O O . PHE A 1 80 ? -9.774 -7.226 -8.021 1.00 91.31 80 PHE A O 1
ATOM 676 N N . HIS A 1 81 ? -11.904 -6.643 -7.612 1.00 93.56 81 HIS A N 1
ATOM 677 C CA . HIS A 1 81 ? -12.112 -5.935 -8.870 1.00 93.56 81 HIS A CA 1
ATOM 678 C C . HIS A 1 81 ? -11.230 -4.694 -8.967 1.00 93.56 81 HIS A C 1
ATOM 680 O O . HIS A 1 81 ? -10.709 -4.416 -10.050 1.00 93.56 81 HIS A O 1
ATOM 686 N N . LEU A 1 82 ? -10.995 -3.988 -7.853 1.00 93.94 82 LEU A N 1
ATOM 687 C CA . LEU A 1 82 ? -10.038 -2.885 -7.835 1.00 93.94 82 LEU A CA 1
ATOM 688 C C . LEU A 1 82 ? -8.625 -3.369 -8.195 1.00 93.94 82 LEU A C 1
ATOM 690 O O . LEU A 1 82 ? -7.996 -2.780 -9.070 1.00 93.94 82 LEU A O 1
ATOM 694 N N . LYS A 1 83 ? -8.124 -4.440 -7.567 1.00 93.00 83 LYS A N 1
ATOM 695 C CA . LYS A 1 83 ? -6.788 -4.997 -7.844 1.00 93.00 83 LYS A CA 1
ATOM 696 C C . LYS A 1 83 ? -6.645 -5.422 -9.301 1.00 93.00 83 LYS A C 1
ATOM 698 O O . LYS A 1 83 ? -5.674 -5.049 -9.960 1.00 93.00 83 LYS A O 1
ATOM 703 N N . LYS A 1 84 ? -7.640 -6.147 -9.824 1.00 94.00 84 LYS A N 1
ATOM 704 C CA . LYS A 1 84 ? -7.676 -6.569 -11.231 1.00 94.00 84 LYS A CA 1
ATOM 705 C C . LYS A 1 84 ? -7.667 -5.366 -12.173 1.00 94.00 84 LYS A C 1
ATOM 707 O O . LYS A 1 84 ? -6.947 -5.374 -13.163 1.00 94.00 84 LYS A O 1
ATOM 712 N N . HIS A 1 85 ? -8.420 -4.317 -11.848 1.00 94.56 85 HIS A N 1
ATOM 713 C CA . HIS A 1 85 ? -8.414 -3.078 -12.615 1.00 94.56 85 HIS A CA 1
ATOM 714 C C . HIS A 1 85 ? -7.071 -2.340 -12.534 1.00 94.56 85 HIS A C 1
ATOM 716 O O . HIS A 1 85 ? -6.575 -1.885 -13.562 1.00 94.56 85 HIS A O 1
ATOM 722 N N . CYS A 1 86 ? -6.457 -2.234 -11.354 1.00 93.38 86 CYS A N 1
ATOM 723 C CA . CYS A 1 86 ? -5.162 -1.574 -11.195 1.00 93.38 86 CYS A CA 1
ATOM 724 C C . CYS A 1 86 ? -4.079 -2.231 -12.063 1.00 93.38 86 CYS A C 1
ATOM 726 O O . CYS A 1 86 ? -3.268 -1.522 -12.648 1.00 93.38 86 CYS A O 1
ATOM 728 N N . ALA A 1 87 ? -4.131 -3.555 -12.237 1.00 92.25 87 ALA A N 1
ATOM 729 C CA . ALA A 1 87 ? -3.230 -4.291 -13.125 1.00 92.25 87 ALA A CA 1
ATOM 730 C C . ALA A 1 87 ? -3.398 -3.967 -14.626 1.00 92.25 87 ALA A C 1
ATOM 732 O O . ALA A 1 87 ? -2.509 -4.285 -15.407 1.00 92.25 87 ALA A O 1
ATOM 733 N N . THR A 1 88 ? -4.506 -3.337 -15.042 1.00 95.25 88 THR A N 1
ATOM 734 C CA . THR A 1 88 ? -4.708 -2.906 -16.442 1.00 95.25 88 THR A CA 1
ATOM 735 C C . THR A 1 88 ? -4.030 -1.577 -16.775 1.00 95.25 88 THR A C 1
ATOM 737 O O . THR A 1 88 ? -3.905 -1.236 -17.950 1.00 95.25 88 THR A O 1
ATOM 740 N N . HIS A 1 89 ? -3.595 -0.811 -15.767 1.00 93.62 89 HIS A N 1
ATOM 741 C CA . HIS A 1 89 ? -2.880 0.439 -16.012 1.00 93.62 89 HIS A CA 1
ATOM 742 C C . HIS A 1 89 ? -1.436 0.151 -16.428 1.00 93.62 89 HIS A C 1
ATOM 744 O O . HIS A 1 89 ? -0.768 -0.662 -15.787 1.00 93.62 89 HIS A O 1
ATOM 750 N N . PRO A 1 90 ? -0.901 0.863 -17.434 1.00 95.31 90 PRO A N 1
ATOM 751 C CA . PRO A 1 90 ? 0.525 0.824 -17.726 1.00 95.31 90 PRO A CA 1
ATOM 752 C C . PRO A 1 90 ? 1.344 1.253 -16.504 1.00 95.31 90 PRO A C 1
ATOM 754 O O . PRO A 1 90 ? 1.020 2.254 -15.856 1.00 95.31 90 PRO A O 1
ATOM 757 N N . TRP A 1 91 ? 2.435 0.539 -16.214 1.00 93.44 91 TRP A N 1
ATOM 758 C CA . TRP A 1 91 ? 3.308 0.860 -15.078 1.00 93.44 91 TRP A CA 1
ATOM 759 C C . TRP A 1 91 ? 3.793 2.315 -15.108 1.00 93.44 91 TRP A C 1
ATOM 761 O O . TRP A 1 91 ? 3.689 3.014 -14.106 1.00 93.44 91 TRP A O 1
ATOM 771 N N . THR A 1 92 ? 4.213 2.809 -16.275 1.00 93.75 92 THR A N 1
ATOM 772 C CA . THR A 1 92 ? 4.692 4.190 -16.466 1.00 93.75 92 THR A CA 1
ATOM 773 C C . THR A 1 92 ? 3.654 5.245 -16.069 1.00 93.75 92 THR A C 1
ATOM 775 O O . THR A 1 92 ? 3.994 6.314 -15.558 1.00 93.75 92 THR A O 1
ATOM 778 N N . TYR A 1 93 ? 2.363 4.954 -16.260 1.00 93.56 93 TYR A N 1
ATOM 779 C CA . TYR A 1 93 ? 1.281 5.825 -15.811 1.00 93.56 93 TYR A CA 1
ATOM 780 C C . TYR A 1 93 ? 1.146 5.814 -14.285 1.00 93.56 93 TYR A C 1
ATOM 782 O O . TYR A 1 93 ? 1.015 6.880 -13.674 1.00 93.56 93 TYR A O 1
ATOM 790 N N . MET A 1 94 ? 1.193 4.625 -13.679 1.00 92.81 94 MET A N 1
ATOM 791 C CA . MET A 1 94 ? 1.089 4.448 -12.230 1.00 92.81 94 MET A CA 1
ATOM 792 C C . MET A 1 94 ? 2.266 5.082 -11.494 1.00 92.81 94 MET A C 1
ATOM 794 O O . MET A 1 94 ? 2.047 5.820 -10.537 1.00 92.81 94 MET A O 1
ATOM 798 N N . GLU A 1 95 ? 3.488 4.856 -11.967 1.00 93.94 95 GLU A N 1
ATOM 799 C CA . GLU A 1 95 ? 4.728 5.435 -11.447 1.00 93.94 95 GLU A CA 1
ATOM 800 C C . GLU A 1 95 ? 4.650 6.960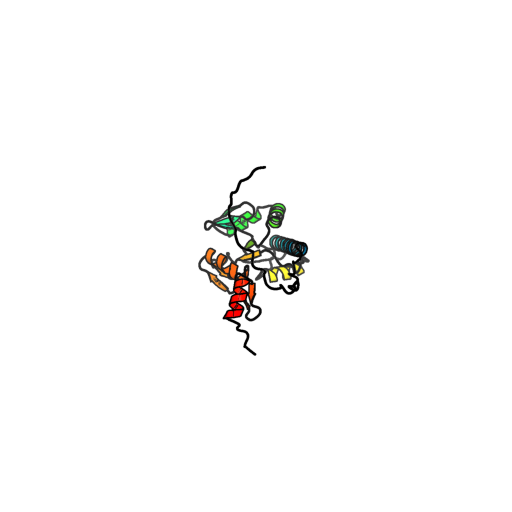 -11.431 1.00 93.94 95 GLU A C 1
ATOM 802 O O . GLU A 1 95 ? 4.603 7.564 -10.361 1.00 93.94 95 GLU A O 1
ATOM 807 N N . ARG A 1 96 ? 4.454 7.581 -12.601 1.00 93.75 96 ARG A N 1
ATOM 808 C CA . ARG A 1 96 ? 4.349 9.040 -12.742 1.00 93.75 96 ARG A CA 1
ATOM 809 C C . ARG A 1 96 ? 3.261 9.647 -11.859 1.00 93.75 96 ARG A C 1
ATOM 811 O O . ARG A 1 96 ? 3.405 10.760 -11.357 1.00 93.75 96 ARG A O 1
ATOM 818 N N . LYS A 1 97 ? 2.129 8.957 -11.712 1.00 92.06 97 LYS A N 1
ATOM 819 C CA . LYS A 1 97 ? 1.038 9.428 -10.857 1.00 92.06 97 LYS A CA 1
ATOM 820 C C . LYS A 1 97 ? 1.384 9.291 -9.377 1.00 92.06 97 LYS A C 1
ATOM 822 O O . LYS A 1 97 ? 1.057 10.188 -8.611 1.00 92.06 97 LYS A O 1
ATOM 827 N N . THR A 1 98 ? 2.061 8.219 -8.989 1.00 90.44 98 THR A N 1
ATOM 828 C CA . THR A 1 98 ? 2.503 8.003 -7.607 1.00 90.44 98 THR A CA 1
ATOM 829 C C . THR A 1 98 ? 3.547 9.047 -7.206 1.00 90.44 98 THR A C 1
ATOM 831 O O . THR A 1 98 ? 3.382 9.639 -6.146 1.00 90.44 98 THR A O 1
ATOM 834 N N . SER A 1 99 ? 4.518 9.363 -8.073 1.00 89.56 99 SER A N 1
ATOM 835 C CA . SER A 1 99 ? 5.557 10.379 -7.819 1.00 89.56 99 SER A CA 1
ATOM 836 C C . SER A 1 99 ? 5.007 11.793 -7.615 1.00 89.56 99 SER A C 1
ATOM 838 O O . SER A 1 99 ? 5.569 12.573 -6.861 1.00 89.56 99 SER A O 1
ATOM 840 N N . ARG A 1 100 ? 3.914 12.151 -8.304 1.00 86.44 100 ARG A N 1
ATOM 841 C CA . ARG A 1 100 ? 3.318 13.501 -8.235 1.00 86.44 100 ARG A CA 1
ATOM 842 C C . ARG A 1 100 ? 2.496 13.753 -6.978 1.00 86.44 100 ARG A C 1
ATOM 844 O O . ARG A 1 100 ? 2.222 14.904 -6.657 1.00 86.44 100 ARG A O 1
ATOM 851 N N . HIS A 1 101 ? 2.019 12.696 -6.332 1.00 78.94 101 HIS A N 1
ATOM 852 C CA . HIS A 1 101 ? 1.193 12.817 -5.142 1.00 78.94 101 HIS A CA 1
ATO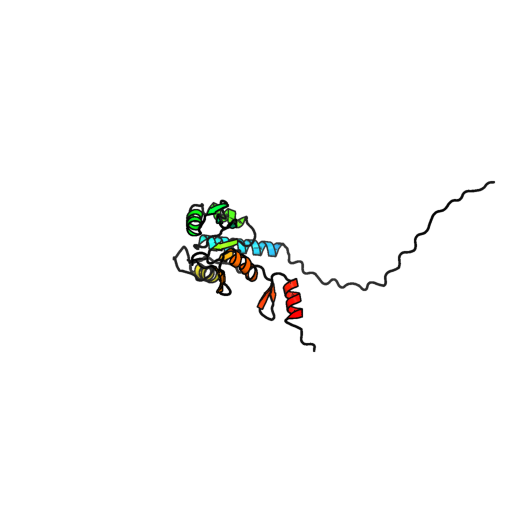M 853 C C . HIS A 1 101 ? 2.081 12.729 -3.907 1.00 78.94 101 HIS A C 1
ATOM 855 O O . HIS A 1 101 ? 2.510 11.640 -3.541 1.00 78.94 101 HIS A O 1
ATOM 861 N N . GLN A 1 102 ? 2.313 13.870 -3.267 1.00 77.69 102 GLN A N 1
ATOM 862 C CA . GLN A 1 102 ? 3.026 13.963 -1.994 1.00 77.69 102 GLN A CA 1
ATOM 863 C C . GLN A 1 102 ? 2.216 13.354 -0.841 1.00 77.69 102 GLN A C 1
ATOM 865 O O . GLN A 1 102 ? 0.989 13.219 -0.924 1.00 77.69 102 GLN A O 1
ATOM 870 N N . GLY A 1 103 ? 2.918 12.965 0.223 1.00 82.25 103 GLY A N 1
ATOM 871 C CA . GLY A 1 103 ? 2.323 12.416 1.441 1.00 82.25 103 GLY A CA 1
ATOM 872 C C . GLY A 1 103 ? 1.893 10.943 1.395 1.00 82.25 103 GLY A C 1
ATOM 873 O O . GLY A 1 103 ? 2.067 10.216 0.406 1.00 82.25 103 GLY A O 1
ATOM 874 N N . LEU A 1 104 ? 1.334 10.510 2.529 1.00 84.50 104 LEU A N 1
ATOM 875 C CA . LEU A 1 104 ? 0.964 9.127 2.822 1.00 84.50 104 LEU A CA 1
ATOM 876 C C . LEU A 1 104 ? -0.211 8.621 1.969 1.00 84.50 104 LEU A C 1
ATOM 878 O O . LEU A 1 104 ? -1.208 9.309 1.746 1.00 84.50 104 LEU A O 1
ATOM 882 N N . LYS A 1 105 ? -0.116 7.366 1.527 1.00 89.19 105 LYS A N 1
ATOM 883 C CA . LYS A 1 105 ? -1.064 6.709 0.619 1.00 89.19 105 LYS A CA 1
ATOM 884 C C . LYS A 1 105 ? -1.591 5.435 1.267 1.00 89.19 105 LYS A C 1
ATOM 886 O O . LYS A 1 105 ? -0.815 4.594 1.708 1.00 89.19 105 LYS A O 1
ATOM 891 N N . LYS A 1 106 ? -2.914 5.255 1.289 1.00 91.06 106 LYS A N 1
ATOM 892 C CA . LYS A 1 106 ? -3.526 4.011 1.777 1.00 91.06 106 LYS A CA 1
ATOM 893 C C . LYS A 1 106 ? -3.228 2.875 0.796 1.00 91.06 106 LYS A C 1
ATOM 895 O O . LYS A 1 106 ? -3.549 2.987 -0.389 1.00 91.06 106 LYS A O 1
ATOM 900 N N . ALA A 1 107 ? -2.624 1.802 1.288 1.00 94.38 107 ALA A N 1
ATOM 901 C CA . ALA A 1 107 ? -2.251 0.629 0.514 1.00 94.38 107 ALA A CA 1
ATOM 902 C C . ALA A 1 107 ? -2.849 -0.627 1.128 1.00 94.38 107 ALA A C 1
ATOM 904 O O . ALA A 1 107 ? -2.719 -0.872 2.322 1.00 94.38 107 ALA A O 1
ATOM 905 N N . ASP A 1 108 ? -3.467 -1.453 0.296 1.00 94.12 108 ASP A N 1
ATOM 906 C CA . ASP A 1 108 ? -3.765 -2.816 0.689 1.00 94.12 108 ASP A CA 1
ATOM 907 C C . ASP A 1 108 ? -2.493 -3.667 0.616 1.00 94.12 108 ASP A C 1
ATOM 909 O O . ASP A 1 108 ? -1.843 -3.730 -0.432 1.00 94.12 108 ASP A O 1
ATOM 913 N N . ILE A 1 109 ? -2.188 -4.347 1.720 1.00 93.25 109 ILE A N 1
ATOM 914 C CA . ILE A 1 109 ? -1.082 -5.305 1.866 1.00 93.25 109 ILE A CA 1
ATOM 915 C C . ILE A 1 109 ? -1.597 -6.721 2.168 1.00 93.25 109 ILE A C 1
ATOM 917 O O . ILE A 1 109 ? -0.898 -7.567 2.730 1.00 93.25 109 ILE A O 1
ATOM 921 N N . SER A 1 110 ? -2.855 -7.004 1.829 1.00 90.69 110 SER A N 1
ATOM 922 C CA . SER A 1 110 ? -3.438 -8.326 2.047 1.00 90.69 110 SER A CA 1
ATOM 923 C C . SER A 1 110 ? -2.760 -9.365 1.176 1.00 90.69 110 SER A C 1
ATOM 925 O O . SER A 1 110 ? -2.701 -9.213 -0.048 1.00 90.69 110 SER A O 1
ATOM 927 N N . PHE A 1 111 ? -2.317 -10.452 1.812 1.00 90.19 111 PHE A N 1
ATOM 928 C CA . PHE A 1 111 ? -1.565 -11.520 1.155 1.00 90.19 111 PHE A CA 1
ATOM 929 C C . PHE A 1 111 ? -0.326 -10.978 0.429 1.00 90.19 111 PHE A C 1
ATOM 931 O O . PHE A 1 111 ? -0.084 -11.336 -0.728 1.00 90.19 111 PHE A O 1
ATOM 938 N N . LEU A 1 112 ? 0.406 -10.070 1.085 1.00 94.06 112 LEU A N 1
ATOM 939 C CA . LEU A 1 112 ? 1.594 -9.434 0.530 1.00 94.06 112 LEU A CA 1
ATOM 940 C C . LEU A 1 112 ? 2.586 -10.493 0.032 1.00 94.06 112 LEU A C 1
ATOM 942 O O . LEU A 1 112 ? 2.908 -11.451 0.737 1.00 94.06 112 LEU A O 1
ATOM 946 N N . ARG A 1 113 ? 3.033 -10.339 -1.211 1.00 95.81 113 ARG A N 1
ATOM 947 C CA . ARG A 1 113 ? 4.025 -11.216 -1.831 1.00 95.81 113 ARG A CA 1
ATOM 948 C C . ARG A 1 113 ? 4.907 -10.459 -2.807 1.00 95.81 113 ARG A C 1
ATOM 950 O O . ARG A 1 113 ? 4.443 -9.526 -3.475 1.00 95.81 113 ARG A O 1
ATOM 957 N N . CYS A 1 114 ? 6.139 -10.924 -2.936 1.00 96.69 114 CYS A N 1
ATOM 958 C CA . CYS A 1 114 ? 7.057 -10.492 -3.975 1.00 96.69 114 CYS A CA 1
ATOM 959 C C . CYS A 1 114 ? 6.539 -10.928 -5.354 1.00 96.69 114 CYS A C 1
ATOM 961 O O . CYS A 1 114 ? 6.065 -12.048 -5.533 1.00 96.69 114 CYS A O 1
ATOM 963 N N . LYS A 1 115 ? 6.608 -10.049 -6.354 1.00 95.12 115 LYS A N 1
ATOM 964 C CA . LYS A 1 115 ? 6.235 -10.371 -7.741 1.00 95.12 115 LYS A CA 1
ATOM 965 C C . LYS A 1 115 ? 7.316 -11.160 -8.480 1.00 95.12 115 LYS A C 1
ATOM 967 O O . LYS A 1 115 ? 6.983 -11.805 -9.466 1.00 95.12 115 LYS A O 1
ATOM 972 N N . LEU A 1 116 ? 8.569 -11.100 -8.025 1.00 95.25 116 LEU A N 1
ATOM 973 C CA . LEU A 1 116 ? 9.704 -11.745 -8.692 1.00 95.25 116 LEU A CA 1
ATOM 974 C C . LEU A 1 116 ? 9.790 -13.239 -8.361 1.00 95.25 116 LEU A C 1
ATOM 976 O O . LEU A 1 116 ? 9.994 -14.050 -9.255 1.00 95.25 116 LEU A O 1
ATOM 980 N N . CYS A 1 117 ? 9.575 -13.607 -7.096 1.00 95.69 117 CYS A N 1
ATOM 981 C CA . CYS A 1 117 ? 9.709 -14.989 -6.618 1.00 95.69 117 CYS A CA 1
ATOM 982 C C . CYS A 1 117 ? 8.442 -15.554 -5.951 1.00 95.69 117 CYS A C 1
ATOM 984 O O . CYS A 1 117 ? 8.440 -16.698 -5.508 1.00 95.69 117 CYS A O 1
ATOM 986 N N . ALA A 1 118 ? 7.364 -14.765 -5.853 1.00 94.38 118 ALA A N 1
ATOM 987 C CA . ALA A 1 118 ? 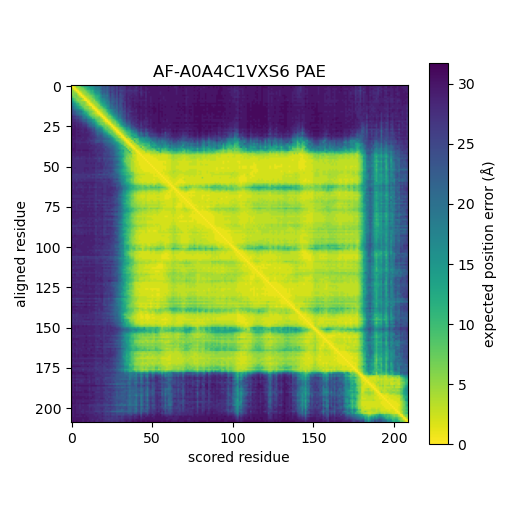6.100 -15.140 -5.207 1.00 94.38 118 ALA A CA 1
ATOM 988 C C . ALA A 1 118 ? 6.179 -15.473 -3.702 1.00 94.38 118 ALA A C 1
ATOM 990 O O . ALA A 1 118 ? 5.156 -15.863 -3.128 1.00 94.38 118 ALA A O 1
ATOM 991 N N . ILE A 1 119 ? 7.330 -15.260 -3.047 1.00 95.62 119 ILE A N 1
ATOM 992 C CA . ILE A 1 119 ? 7.472 -15.394 -1.591 1.00 95.62 119 ILE A CA 1
ATOM 993 C C . ILE A 1 119 ? 6.486 -14.456 -0.902 1.00 95.62 119 ILE A C 1
ATOM 995 O O . ILE A 1 119 ? 6.326 -13.293 -1.279 1.00 95.62 119 ILE A O 1
ATOM 999 N N . ARG A 1 120 ? 5.785 -14.997 0.095 1.00 95.69 120 ARG A N 1
ATOM 1000 C CA . ARG A 1 120 ? 4.838 -14.248 0.917 1.00 95.69 120 ARG A CA 1
ATOM 1001 C C . ARG A 1 120 ? 5.609 -13.519 2.004 1.00 95.69 120 ARG A C 1
ATOM 1003 O O . ARG A 1 120 ? 6.402 -14.145 2.694 1.00 95.69 120 ARG A O 1
ATOM 1010 N N . CYS A 1 121 ? 5.310 -12.240 2.171 1.00 93.94 121 CYS A N 1
ATOM 1011 C CA . CYS A 1 121 ? 5.901 -11.399 3.201 1.00 93.94 121 CYS A CA 1
ATOM 1012 C C . CYS A 1 121 ? 4.814 -11.034 4.206 1.00 93.94 121 CYS A C 1
ATOM 1014 O O . CYS A 1 121 ? 3.667 -10.775 3.821 1.00 93.94 121 CYS A O 1
ATOM 1016 N N . ARG A 1 122 ? 5.141 -11.006 5.497 1.00 90.12 122 ARG A N 1
ATOM 1017 C CA . ARG A 1 122 ? 4.148 -10.608 6.505 1.00 90.12 122 ARG A CA 1
ATOM 1018 C C . ARG A 1 122 ? 3.834 -9.125 6.394 1.00 90.12 122 ARG A C 1
ATOM 1020 O O . ARG A 1 122 ? 2.662 -8.787 6.277 1.00 90.12 122 ARG A O 1
ATOM 1027 N N . ASN A 1 123 ? 4.834 -8.257 6.352 1.00 90.56 123 ASN A N 1
ATOM 1028 C CA . ASN A 1 123 ? 4.658 -6.804 6.339 1.00 90.56 123 ASN A CA 1
ATOM 1029 C C . ASN A 1 123 ? 5.571 -6.130 5.299 1.00 90.56 123 ASN A C 1
ATOM 1031 O O . ASN A 1 123 ? 6.303 -6.803 4.573 1.00 90.56 123 ASN A O 1
ATOM 1035 N N . LEU A 1 124 ? 5.472 -4.801 5.186 1.00 92.31 124 LEU A N 1
ATOM 1036 C CA . LEU A 1 124 ? 6.250 -4.023 4.217 1.00 92.31 124 LEU A CA 1
ATOM 1037 C C . LEU A 1 124 ? 7.756 -4.049 4.515 1.00 92.31 124 LEU A C 1
ATOM 1039 O O . LEU A 1 124 ? 8.528 -4.127 3.568 1.00 92.31 124 LEU A O 1
ATOM 1043 N N . ASN A 1 125 ? 8.157 -4.066 5.789 1.00 91.31 125 ASN A N 1
ATOM 1044 C CA . ASN A 1 125 ? 9.570 -4.133 6.175 1.00 91.31 125 ASN A CA 1
ATOM 1045 C C . ASN A 1 125 ? 10.195 -5.463 5.733 1.00 91.31 125 ASN A C 1
ATOM 1047 O O . ASN A 1 125 ? 11.181 -5.465 5.012 1.00 91.31 125 ASN A O 1
ATOM 1051 N N . GLU A 1 126 ? 9.543 -6.591 6.036 1.00 93.94 126 GLU A N 1
ATOM 1052 C CA . GLU A 1 126 ? 9.998 -7.921 5.608 1.00 93.94 126 GLU A CA 1
ATOM 1053 C C . GLU A 1 126 ? 10.064 -8.040 4.079 1.00 93.94 126 GLU A C 1
ATOM 1055 O O . GLU A 1 126 ? 10.931 -8.720 3.540 1.00 93.94 126 GLU A O 1
ATOM 1060 N N . LEU A 1 127 ? 9.154 -7.374 3.361 1.00 95.50 127 LEU A N 1
ATOM 1061 C CA . LEU A 1 127 ? 9.217 -7.295 1.905 1.00 95.50 127 LEU A CA 1
ATOM 1062 C C . LEU A 1 127 ? 10.426 -6.480 1.429 1.00 95.50 127 LEU A C 1
ATOM 1064 O O . LEU A 1 127 ? 11.057 -6.887 0.460 1.00 95.50 127 LEU A O 1
ATOM 1068 N N . MET A 1 128 ? 10.716 -5.336 2.049 1.00 93.94 128 MET A N 1
ATOM 1069 C CA . MET A 1 128 ? 11.873 -4.509 1.692 1.00 93.94 128 MET A CA 1
ATOM 1070 C C . MET A 1 128 ? 13.177 -5.274 1.921 1.00 93.94 128 MET A C 1
ATOM 1072 O O . MET A 1 128 ? 13.957 -5.396 0.982 1.00 93.94 128 MET A O 1
ATOM 1076 N N . ASP A 1 129 ? 13.333 -5.890 3.093 1.00 94.19 129 ASP A N 1
ATOM 1077 C CA . ASP A 1 129 ? 14.493 -6.727 3.424 1.00 94.19 129 ASP A CA 1
ATOM 1078 C C . ASP A 1 129 ? 14.615 -7.914 2.454 1.00 94.19 129 ASP A C 1
ATOM 1080 O O . ASP A 1 129 ? 15.693 -8.270 1.985 1.00 94.19 129 ASP A O 1
ATOM 1084 N N . HIS A 1 130 ? 13.490 -8.541 2.098 1.00 95.06 130 HIS A N 1
ATOM 1085 C CA . HIS A 1 130 ? 13.480 -9.627 1.122 1.00 95.06 130 HIS A CA 1
ATOM 1086 C C . HIS A 1 130 ? 13.926 -9.162 -0.273 1.00 95.06 130 HIS A C 1
ATOM 1088 O O . HIS A 1 130 ? 14.617 -9.898 -0.980 1.00 95.06 130 HIS A O 1
ATOM 1094 N N . LEU A 1 131 ? 13.535 -7.962 -0.695 1.00 95.75 131 LEU A N 1
ATOM 1095 C CA . LEU A 1 131 ? 13.867 -7.420 -2.011 1.00 95.75 131 LEU A CA 1
ATOM 1096 C C . LEU A 1 131 ? 15.363 -7.096 -2.168 1.00 95.75 131 LEU A C 1
ATOM 1098 O O . LEU A 1 131 ? 15.840 -7.094 -3.305 1.00 95.75 131 LEU A O 1
ATOM 1102 N N . ASP A 1 132 ? 16.122 -6.960 -1.078 1.00 94.62 132 ASP A N 1
ATOM 1103 C CA . ASP A 1 132 ? 17.589 -6.890 -1.146 1.00 94.62 132 ASP A CA 1
ATOM 1104 C C . ASP A 1 132 ? 18.201 -8.164 -1.749 1.00 94.62 132 ASP A C 1
ATOM 1106 O O . ASP A 1 132 ? 19.173 -8.085 -2.499 1.00 94.62 132 ASP A O 1
ATOM 1110 N N . SER A 1 133 ? 17.587 -9.337 -1.535 1.00 95.56 133 SER A N 1
ATOM 1111 C CA . SER A 1 133 ? 18.011 -10.593 -2.188 1.00 95.56 133 SER A CA 1
ATOM 1112 C C . SER A 1 133 ? 17.810 -10.598 -3.711 1.00 95.56 133 SER A C 1
ATOM 1114 O O . SER A 1 133 ? 18.339 -11.460 -4.410 1.00 95.56 133 SER A O 1
ATOM 1116 N N . HIS A 1 134 ? 17.052 -9.628 -4.226 1.00 94.31 134 HIS A N 1
ATOM 1117 C CA . HIS A 1 134 ? 16.819 -9.384 -5.646 1.00 94.31 134 HIS A CA 1
ATOM 1118 C C . HIS A 1 134 ? 17.568 -8.144 -6.162 1.00 94.31 134 HIS A C 1
ATOM 1120 O O . HIS A 1 134 ? 17.204 -7.623 -7.216 1.00 94.31 134 HIS A O 1
ATOM 1126 N N . GLU A 1 135 ? 18.574 -7.658 -5.426 1.00 94.56 135 GLU A N 1
ATOM 1127 C CA . GLU A 1 135 ? 19.359 -6.457 -5.763 1.00 94.56 135 GLU A CA 1
ATOM 1128 C C . GLU A 1 135 ? 18.503 -5.174 -5.846 1.00 94.56 135 GLU A C 1
ATOM 1130 O O . GLU A 1 135 ? 18.839 -4.206 -6.533 1.00 94.56 135 GLU A O 1
ATOM 1135 N N . ILE A 1 136 ? 17.361 -5.149 -5.149 1.00 95.00 136 ILE A N 1
ATOM 1136 C CA . ILE A 1 136 ? 16.478 -3.983 -5.065 1.00 95.00 136 ILE A CA 1
ATOM 1137 C C . ILE A 1 136 ? 16.639 -3.358 -3.686 1.00 95.00 136 ILE A C 1
ATOM 1139 O O . ILE A 1 136 ? 15.950 -3.724 -2.739 1.00 95.00 136 ILE A O 1
ATOM 1143 N N . HIS A 1 137 ? 17.520 -2.366 -3.618 1.00 91.75 137 HIS A N 1
ATOM 1144 C CA . HIS A 1 137 ? 17.846 -1.685 -2.372 1.00 91.75 137 HIS A CA 1
ATOM 1145 C C . HIS A 1 137 ? 16.901 -0.533 -2.048 1.00 91.75 137 HIS A C 1
ATOM 1147 O O . HIS A 1 137 ? 16.455 0.220 -2.932 1.00 91.75 137 HIS A O 1
ATOM 1153 N N . PHE A 1 138 ? 16.660 -0.361 -0.754 1.00 91.12 138 PHE A N 1
ATOM 1154 C CA . PHE A 1 138 ? 15.923 0.749 -0.167 1.00 91.12 138 PHE A CA 1
ATOM 1155 C C . PHE A 1 138 ? 16.869 1.613 0.655 1.00 91.12 138 PHE A C 1
ATOM 1157 O O . PHE A 1 138 ? 17.817 1.115 1.253 1.00 91.12 138 PHE A O 1
ATOM 1164 N N . ASP A 1 139 ? 16.618 2.916 0.670 1.00 87.19 139 ASP A N 1
ATOM 1165 C CA . ASP A 1 139 ? 17.323 3.805 1.588 1.00 87.19 139 ASP A CA 1
ATOM 1166 C C . ASP A 1 139 ? 16.576 3.937 2.926 1.00 87.19 139 ASP A C 1
ATOM 1168 O O . ASP A 1 139 ? 15.418 3.537 3.073 1.00 87.19 139 ASP A O 1
ATOM 1172 N N . ASN A 1 140 ? 17.230 4.561 3.906 1.00 83.25 140 ASN A N 1
ATOM 1173 C CA . ASN A 1 140 ? 16.687 4.732 5.255 1.00 83.25 140 ASN A CA 1
ATOM 1174 C C . ASN A 1 140 ? 15.620 5.840 5.357 1.00 83.25 140 ASN A C 1
ATOM 1176 O O . ASN A 1 140 ? 15.222 6.204 6.463 1.00 83.25 140 ASN A O 1
ATOM 1180 N N . SER A 1 141 ? 15.142 6.398 4.241 1.00 82.31 141 SER A N 1
ATOM 1181 C CA . SER A 1 141 ? 14.124 7.463 4.243 1.00 82.31 141 SER A CA 1
ATOM 1182 C C . SER A 1 141 ? 12.708 6.925 4.469 1.00 82.31 141 SER A C 1
ATOM 1184 O O . SER A 1 141 ? 11.757 7.701 4.547 1.00 82.31 141 SER A O 1
ATOM 1186 N N . GLY A 1 142 ? 12.545 5.603 4.581 1.00 86.69 142 GLY A N 1
ATOM 1187 C CA . GLY A 1 142 ? 11.252 4.957 4.793 1.00 86.69 142 GLY A CA 1
ATOM 1188 C C . GLY A 1 142 ? 10.382 4.962 3.535 1.00 86.69 142 GLY A C 1
ATOM 1189 O O . GLY A 1 142 ? 10.883 5.003 2.413 1.00 86.69 142 GLY A O 1
ATOM 1190 N N . HIS A 1 143 ? 9.061 4.888 3.704 1.00 91.19 143 HIS A N 1
ATOM 1191 C CA . HIS A 1 143 ? 8.100 4.851 2.598 1.00 91.19 143 HIS A CA 1
ATOM 1192 C C . HIS A 1 143 ? 6.800 5.591 2.940 1.00 91.19 143 HIS A C 1
ATOM 11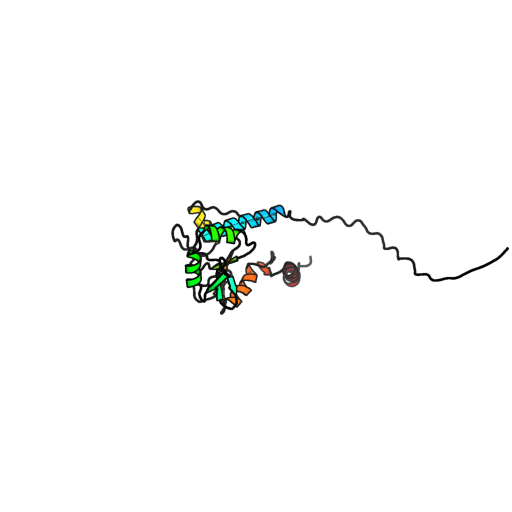94 O O . HIS A 1 143 ? 6.449 5.767 4.104 1.00 91.19 143 HIS A O 1
ATOM 1200 N N . LEU A 1 144 ? 6.002 5.928 1.928 1.00 90.19 144 LEU A N 1
ATOM 1201 C CA . LEU A 1 144 ? 4.781 6.727 2.059 1.00 90.19 144 LEU A CA 1
ATOM 1202 C C . LEU A 1 144 ? 3.494 5.887 2.018 1.00 90.19 144 LEU A C 1
ATOM 1204 O O . LEU A 1 144 ? 2.470 6.340 1.505 1.00 90.19 144 LEU A O 1
ATOM 1208 N N . LEU A 1 145 ? 3.531 4.648 2.510 1.00 91.25 145 LEU A N 1
ATOM 1209 C CA . LEU A 1 145 ? 2.381 3.743 2.526 1.00 91.25 145 LEU A CA 1
ATOM 1210 C C . LEU A 1 145 ? 1.809 3.565 3.935 1.00 91.25 145 LEU A C 1
ATOM 1212 O O . LEU A 1 145 ? 2.540 3.273 4.877 1.00 91.25 145 LEU A O 1
ATOM 1216 N N . ILE A 1 146 ? 0.484 3.670 4.036 1.00 90.81 146 ILE A N 1
ATOM 1217 C CA . ILE A 1 146 ? -0.307 3.244 5.193 1.00 90.81 146 ILE A CA 1
ATOM 1218 C C . ILE A 1 146 ? -0.883 1.861 4.850 1.00 90.81 146 ILE A C 1
ATOM 1220 O O . ILE A 1 146 ? -1.754 1.786 3.975 1.00 90.81 146 ILE A O 1
ATOM 1224 N N . PRO A 1 147 ? -0.403 0.775 5.470 1.00 91.81 147 PRO A N 1
ATOM 1225 C CA . PRO A 1 147 ? -0.808 -0.587 5.197 1.00 91.81 147 PRO A CA 1
ATOM 1226 C C . PRO A 1 147 ? -2.178 -0.886 5.803 1.00 91.81 147 PRO A C 1
ATOM 1228 O O . PRO A 1 147 ? -2.454 -0.605 6.966 1.00 91.81 147 PRO A O 1
ATOM 1231 N N . PHE A 1 148 ? -3.021 -1.534 5.010 1.00 91.44 148 PHE A N 1
ATOM 1232 C CA . PHE A 1 148 ? -4.303 -2.083 5.422 1.00 91.44 148 PHE A CA 1
ATOM 1233 C C . PHE A 1 148 ? -4.396 -3.546 4.996 1.00 91.44 148 PHE A C 1
ATOM 1235 O O . PHE A 1 148 ? -4.049 -3.893 3.864 1.00 91.44 148 PHE A O 1
ATOM 1242 N N . ARG A 1 149 ? -4.916 -4.407 5.874 1.00 88.94 149 ARG A N 1
ATOM 1243 C CA . ARG A 1 149 ? -5.308 -5.776 5.519 1.00 88.94 149 ARG A CA 1
ATOM 1244 C C . ARG A 1 149 ? -6.815 -5.836 5.308 1.00 88.94 149 ARG A C 1
ATOM 1246 O O . ARG A 1 149 ? -7.584 -5.867 6.256 1.00 88.94 149 ARG A O 1
ATOM 1253 N N . LEU A 1 150 ? -7.224 -5.806 4.046 1.00 86.25 150 LEU A N 1
ATOM 1254 C CA . LEU A 1 150 ? -8.615 -5.745 3.598 1.00 86.25 150 LEU A CA 1
ATOM 1255 C C . LEU A 1 150 ? -9.139 -7.061 2.994 1.00 86.25 150 LEU A C 1
ATOM 1257 O O . LEU A 1 150 ? -10.326 -7.186 2.718 1.00 86.25 150 LEU A O 1
ATOM 1261 N N . GLY A 1 151 ? -8.266 -8.037 2.736 1.00 74.31 151 GLY A N 1
ATOM 1262 C CA . GLY A 1 151 ? -8.583 -9.269 2.006 1.00 74.31 151 GLY A CA 1
ATOM 1263 C C . GLY A 1 151 ? -9.037 -10.448 2.869 1.00 74.31 151 GLY A C 1
ATOM 1264 O O . GLY A 1 151 ? -9.405 -11.479 2.317 1.00 74.31 151 GLY A O 1
ATOM 1265 N N . SER A 1 152 ? -8.995 -10.325 4.196 1.00 73.06 152 SER A N 1
ATOM 1266 C CA . SER A 1 152 ? -9.347 -11.382 5.160 1.00 73.06 152 SER A CA 1
ATOM 1267 C C . SER A 1 152 ? -10.821 -11.374 5.581 1.00 73.06 152 SER A C 1
ATOM 1269 O O . SER A 1 152 ? -11.227 -12.222 6.368 1.00 73.06 152 SER A O 1
ATOM 1271 N N . GLY A 1 153 ? -11.620 -10.410 5.107 1.00 76.75 153 GLY A N 1
ATOM 1272 C CA . GLY A 1 153 ? -13.004 -10.215 5.564 1.00 76.75 153 GLY A CA 1
ATOM 1273 C C . GLY A 1 153 ? -13.124 -9.642 6.983 1.00 76.75 153 GLY A C 1
ATOM 1274 O O . GLY A 1 153 ? -14.233 -9.458 7.468 1.00 76.75 153 GLY A O 1
ATOM 1275 N N . ARG A 1 154 ? -11.992 -9.338 7.629 1.00 82.69 154 ARG A N 1
ATOM 1276 C CA . ARG A 1 154 ? -11.891 -8.631 8.911 1.00 82.69 154 ARG A CA 1
ATOM 1277 C C . ARG A 1 154 ? -10.987 -7.419 8.750 1.00 82.69 154 ARG A C 1
ATOM 1279 O O . ARG A 1 154 ? -10.030 -7.490 7.977 1.00 82.69 154 ARG A O 1
ATOM 1286 N N . PHE A 1 155 ? -11.250 -6.349 9.493 1.00 86.75 155 PHE A N 1
ATOM 1287 C CA . PHE A 1 155 ? -10.427 -5.140 9.470 1.00 86.75 155 PHE A CA 1
ATOM 1288 C C . PHE A 1 155 ? -9.540 -5.101 10.711 1.00 86.75 155 PHE A C 1
ATOM 1290 O O . PHE A 1 155 ? -9.846 -4.432 11.689 1.00 86.75 155 PHE A O 1
ATOM 1297 N N . ILE A 1 156 ? -8.427 -5.828 10.655 1.00 85.94 156 ILE A N 1
ATOM 1298 C CA . ILE A 1 156 ? -7.491 -5.943 11.776 1.00 85.94 156 ILE A CA 1
ATOM 1299 C C . ILE A 1 156 ? -6.345 -4.946 11.598 1.00 85.94 156 ILE A C 1
ATOM 1301 O O . ILE A 1 156 ? -5.760 -4.838 10.514 1.00 85.94 156 ILE A O 1
ATOM 1305 N N . CYS A 1 157 ? -6.021 -4.221 12.666 1.00 85.44 157 CYS A N 1
ATOM 1306 C CA . CYS A 1 157 ? -4.858 -3.343 12.722 1.00 85.44 157 CYS A CA 1
ATOM 1307 C C . CYS A 1 157 ? -3.547 -4.138 12.643 1.00 85.44 157 CYS A C 1
ATOM 1309 O O . CYS A 1 157 ? -3.321 -5.046 13.434 1.00 85.44 157 CYS A O 1
ATOM 1311 N N . GLU A 1 158 ? -2.641 -3.757 11.738 1.00 80.81 158 GLU A N 1
ATOM 1312 C CA . GLU A 1 158 ? -1.338 -4.426 11.601 1.00 80.81 158 GLU A CA 1
ATOM 1313 C C . GLU A 1 158 ? -0.452 -4.275 12.849 1.00 80.81 158 GLU A C 1
ATOM 1315 O O . GLU A 1 158 ? 0.301 -5.185 13.185 1.00 80.81 158 GLU A O 1
ATOM 1320 N N . PHE A 1 159 ? -0.570 -3.149 13.552 1.00 81.50 159 PHE A N 1
ATOM 1321 C CA . PHE A 1 159 ? 0.336 -2.762 14.635 1.00 81.50 159 PHE A CA 1
ATOM 1322 C C . PHE A 1 159 ? -0.101 -3.294 15.998 1.00 81.50 159 PHE A C 1
ATOM 1324 O O . PHE A 1 159 ? 0.717 -3.819 16.744 1.00 81.50 159 PHE A O 1
ATOM 1331 N N . CYS A 1 160 ? -1.391 -3.183 16.326 1.00 82.88 160 CYS A N 1
ATOM 1332 C CA . CYS A 1 160 ? -1.924 -3.575 17.634 1.00 82.88 160 CYS A CA 1
ATOM 1333 C C . CYS A 1 160 ? -2.950 -4.711 17.576 1.00 82.88 160 CYS A C 1
ATOM 1335 O O . CYS A 1 160 ? -3.498 -5.075 18.612 1.00 82.88 160 CYS A O 1
ATOM 1337 N N . GLN A 1 161 ? -3.225 -5.262 16.387 1.00 85.12 161 GLN A N 1
ATOM 1338 C CA . GLN A 1 161 ? -4.143 -6.390 16.183 1.00 85.12 161 GLN A CA 1
ATOM 1339 C C . GLN A 1 161 ? -5.591 -6.138 16.648 1.00 85.12 161 GLN A C 1
ATOM 1341 O O . GLN A 1 161 ? -6.371 -7.077 16.786 1.00 85.12 161 GLN A O 1
ATOM 1346 N N . GLU A 1 162 ? -5.980 -4.873 16.844 1.00 84.06 162 GLU A N 1
ATOM 1347 C CA . GLU A 1 162 ? -7.362 -4.489 17.142 1.00 84.06 162 GLU A CA 1
ATOM 1348 C C . GLU A 1 162 ? -8.279 -4.851 15.963 1.00 84.06 162 GLU A C 1
ATOM 1350 O O . GLU A 1 162 ? -8.012 -4.463 14.821 1.00 84.06 162 GLU A O 1
ATOM 1355 N N . ASP A 1 163 ? -9.347 -5.602 16.246 1.00 86.75 163 ASP A N 1
ATOM 1356 C CA . ASP A 1 163 ? -10.367 -5.982 15.267 1.00 86.75 163 ASP A CA 1
ATOM 1357 C C . ASP A 1 163 ? -11.416 -4.869 15.169 1.00 86.75 163 ASP A C 1
ATOM 1359 O O . ASP A 1 163 ? -12.106 -4.540 16.137 1.00 86.75 163 ASP A O 1
ATOM 1363 N N . CYS A 1 164 ? -11.512 -4.257 13.996 1.00 84.56 164 CYS A N 1
ATOM 1364 C CA . CYS A 1 164 ? -12.498 -3.236 13.695 1.00 84.56 164 CYS A CA 1
ATOM 1365 C C . CYS A 1 164 ? -13.641 -3.841 12.875 1.00 84.56 164 CYS A C 1
ATOM 1367 O O . CYS A 1 164 ? -13.438 -4.492 11.854 1.00 84.56 164 CYS A O 1
ATOM 1369 N N . GLU A 1 165 ? -14.876 -3.520 13.252 1.00 85.19 165 GLU A N 1
ATOM 1370 C CA . GLU A 1 165 ? -16.067 -3.991 12.529 1.00 85.19 165 GLU A CA 1
ATOM 1371 C C . GLU A 1 165 ? -16.194 -3.388 11.119 1.00 85.19 165 GLU A C 1
ATOM 1373 O O . GLU A 1 165 ? -16.802 -3.983 10.233 1.00 85.19 165 GLU A O 1
ATOM 1378 N N . LEU A 1 166 ? -15.645 -2.185 10.911 1.00 85.31 166 LEU A N 1
ATOM 1379 C CA . LEU A 1 166 ? -15.776 -1.410 9.678 1.00 85.31 166 LEU A CA 1
ATOM 1380 C C . LEU A 1 166 ? -14.427 -0.848 9.235 1.00 85.31 166 LEU A C 1
ATOM 1382 O O . LEU A 1 166 ? -13.599 -0.453 10.063 1.00 85.31 166 LEU A O 1
ATOM 1386 N N . PHE A 1 167 ? -14.249 -0.718 7.919 1.00 86.12 167 PHE A N 1
ATOM 1387 C CA . PHE A 1 167 ? -13.052 -0.109 7.348 1.00 86.12 167 PHE A CA 1
ATOM 1388 C C . PHE A 1 167 ? -12.867 1.335 7.820 1.00 86.12 167 PHE A C 1
ATOM 1390 O O . PHE A 1 167 ? -11.745 1.731 8.119 1.00 86.12 167 PHE A O 1
ATOM 1397 N N . GLU A 1 168 ? -13.935 2.130 7.919 1.00 84.88 168 GLU A N 1
ATOM 1398 C CA . GLU A 1 168 ? -13.859 3.517 8.385 1.00 84.88 168 GLU A CA 1
ATOM 1399 C C . GLU A 1 168 ? -13.283 3.608 9.801 1.00 84.88 168 GLU A C 1
ATOM 1401 O O . GLU A 1 168 ? -12.439 4.467 10.059 1.00 84.88 168 GLU A O 1
ATOM 1406 N N . LYS A 1 169 ? -13.679 2.688 10.694 1.00 85.62 169 LYS A N 1
ATOM 1407 C CA . LYS A 1 169 ? -13.132 2.603 12.055 1.00 85.62 169 LYS A CA 1
ATOM 1408 C C . LYS A 1 169 ? -11.638 2.283 12.014 1.00 85.62 169 LYS A C 1
ATOM 1410 O O . LYS A 1 169 ? -10.858 2.998 12.638 1.00 85.62 169 LYS A O 1
ATOM 1415 N N . LEU A 1 170 ? -11.227 1.296 11.210 1.00 87.62 170 LEU A N 1
ATOM 1416 C CA . LEU A 1 170 ? -9.809 0.960 11.036 1.00 87.62 170 LEU A CA 1
ATOM 1417 C C . LEU A 1 170 ? -9.011 2.126 10.431 1.00 87.62 170 LEU A C 1
ATOM 1419 O O . LEU A 1 170 ? -7.902 2.417 10.867 1.00 87.62 170 LEU A O 1
ATOM 1423 N N . ALA A 1 171 ? -9.563 2.822 9.438 1.00 84.31 171 ALA A N 1
ATOM 1424 C CA . ALA A 1 171 ? -8.917 3.956 8.785 1.00 84.31 171 ALA A CA 1
ATOM 1425 C C . ALA A 1 171 ? -8.678 5.119 9.751 1.00 84.31 171 ALA A C 1
ATOM 1427 O O . ALA A 1 171 ? -7.606 5.720 9.710 1.00 84.31 171 ALA A O 1
ATOM 1428 N N . ILE A 1 172 ? -9.642 5.405 10.628 1.00 82.81 172 ILE A N 1
ATOM 1429 C CA . ILE A 1 172 ? -9.489 6.389 11.705 1.00 82.81 172 ILE A CA 1
ATOM 1430 C C . ILE A 1 172 ? -8.473 5.887 12.737 1.00 82.81 172 ILE A C 1
ATOM 1432 O O . ILE A 1 172 ? -7.584 6.639 13.127 1.00 82.81 172 ILE A O 1
ATOM 1436 N N . HIS A 1 173 ? -8.553 4.615 13.138 1.00 82.69 173 HIS A N 1
ATOM 1437 C CA . HIS A 1 173 ? -7.612 3.999 14.075 1.00 82.69 173 HIS A CA 1
ATOM 1438 C C . HIS A 1 173 ? -6.160 4.106 13.577 1.00 82.69 173 HIS A C 1
ATOM 1440 O O . HIS A 1 173 ? -5.273 4.454 14.351 1.00 82.69 173 HIS A O 1
ATOM 1446 N N . MET A 1 174 ? -5.906 3.898 12.280 1.00 80.75 174 MET A N 1
ATOM 1447 C CA . MET A 1 174 ? -4.568 4.009 11.679 1.00 80.75 174 MET A CA 1
ATOM 1448 C C . MET A 1 174 ? -3.942 5.402 11.815 1.00 80.75 174 MET A C 1
ATOM 1450 O O . MET A 1 174 ? -2.719 5.516 11.780 1.00 80.75 174 MET A O 1
ATOM 1454 N N . HIS A 1 175 ? -4.732 6.462 12.023 1.00 76.69 175 HIS A N 1
ATOM 1455 C CA . HIS A 1 175 ? -4.169 7.780 12.326 1.00 76.69 175 HIS A CA 1
ATOM 1456 C C . HIS A 1 175 ? -3.382 7.778 13.649 1.00 76.69 175 HIS A C 1
ATOM 1458 O O . HIS A 1 175 ? -2.472 8.583 13.795 1.00 76.69 175 HIS A O 1
ATOM 1464 N N . ARG A 1 176 ? -3.665 6.858 14.583 1.00 74.50 176 ARG A N 1
ATOM 1465 C CA . ARG A 1 176 ? -2.899 6.692 15.833 1.00 74.50 176 ARG A CA 1
ATOM 1466 C C . ARG A 1 176 ? -1.510 6.080 15.636 1.00 74.50 176 ARG A C 1
ATOM 1468 O O . ARG A 1 176 ? -0.716 6.153 16.555 1.00 74.50 176 ARG A O 1
ATOM 1475 N N . HIS A 1 177 ? -1.250 5.454 14.489 1.00 76.44 177 HIS A N 1
ATOM 1476 C CA . HIS A 1 177 ? 0.048 4.837 14.173 1.00 76.44 177 HIS A CA 1
ATOM 1477 C C . HIS A 1 177 ? 0.839 5.659 13.154 1.00 76.44 177 HIS A C 1
ATOM 1479 O O . HIS A 1 177 ? 2.059 5.666 13.170 1.00 76.44 177 HIS A O 1
ATOM 1485 N N . TYR A 1 178 ? 0.139 6.359 12.257 1.00 69.56 178 TYR A N 1
ATOM 1486 C CA . TYR A 1 178 ? 0.752 7.116 11.160 1.00 69.56 178 TYR A CA 1
ATOM 1487 C C . TYR A 1 178 ? 0.753 8.628 11.357 1.00 69.56 178 TYR A C 1
ATOM 1489 O O . TYR A 1 178 ? 1.337 9.344 10.549 1.00 69.56 178 TYR A O 1
ATOM 1497 N N . ASN A 1 179 ? 0.053 9.124 12.376 1.00 59.69 179 ASN A N 1
ATOM 1498 C CA . ASN A 1 179 ? -0.177 10.548 12.577 1.00 59.69 1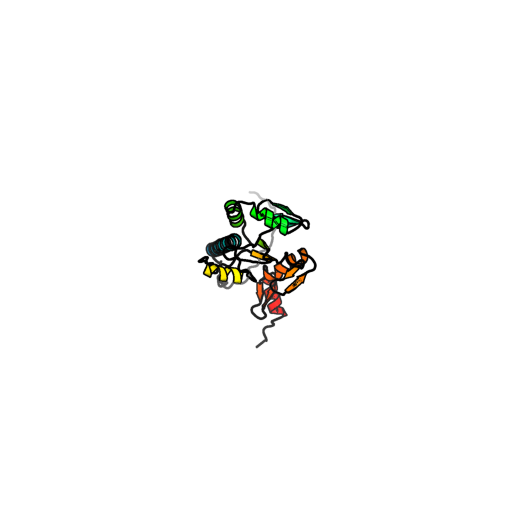79 ASN A CA 1
ATOM 1499 C C . ASN A 1 179 ? -0.006 10.925 14.052 1.00 59.69 179 ASN A C 1
ATOM 1501 O O . ASN A 1 179 ? -0.832 11.648 14.608 1.00 59.69 179 ASN A O 1
ATOM 1505 N N . THR A 1 180 ? 1.041 10.397 14.690 1.00 54.81 180 THR A N 1
ATOM 1506 C CA . THR A 1 180 ? 1.325 10.609 16.109 1.00 54.81 180 THR A CA 1
ATOM 1507 C C . THR A 1 180 ? 2.780 10.948 16.381 1.00 54.81 180 THR A C 1
ATOM 1509 O O . THR A 1 180 ? 3.689 10.310 15.865 1.00 54.81 180 THR A O 1
ATOM 1512 N N . PHE A 1 181 ? 2.968 11.934 17.249 1.00 58.88 181 PHE A N 1
ATOM 1513 C CA . PHE A 1 181 ? 4.192 12.171 17.992 1.00 58.88 181 PHE A CA 1
ATOM 1514 C C . PHE A 1 181 ? 4.257 11.118 19.105 1.00 58.88 181 PHE A C 1
ATOM 1516 O O . PHE A 1 181 ? 3.230 10.812 19.716 1.00 58.88 181 PHE A O 1
ATOM 1523 N N . GLU A 1 182 ? 5.427 10.539 19.345 1.00 52.62 182 GLU A N 1
ATOM 1524 C CA . GLU A 1 182 ? 5.615 9.449 20.308 1.00 52.62 182 GLU A CA 1
ATOM 1525 C C . GLU A 1 182 ? 6.214 9.961 21.619 1.00 52.62 182 GLU A C 1
ATOM 1527 O O . GLU A 1 182 ? 7.065 10.853 21.629 1.00 52.62 182 GLU A O 1
ATOM 1532 N N . CYS A 1 183 ? 5.762 9.409 22.748 1.00 58.16 183 CYS A N 1
ATOM 1533 C CA . CYS A 1 183 ? 6.338 9.720 24.048 1.00 58.16 183 CYS A CA 1
ATOM 1534 C C . CYS A 1 183 ? 7.569 8.846 24.289 1.00 58.16 183 CYS A C 1
ATOM 1536 O O . CYS A 1 183 ? 7.455 7.638 24.456 1.00 58.16 183 CYS A O 1
ATOM 1538 N N . ASP A 1 184 ? 8.729 9.474 24.400 1.00 57.56 184 ASP A N 1
ATOM 1539 C CA . ASP A 1 184 ? 10.021 8.879 24.768 1.00 57.56 184 ASP A CA 1
ATOM 1540 C C . ASP A 1 184 ? 10.038 8.128 26.114 1.00 57.56 184 ASP A C 1
ATOM 1542 O O . ASP A 1 184 ? 10.818 7.196 26.281 1.00 57.56 184 ASP A O 1
ATOM 1546 N N . LEU A 1 185 ? 9.181 8.503 27.068 1.00 63.53 185 LEU A N 1
ATOM 1547 C CA . LEU A 1 185 ? 9.143 7.897 28.407 1.00 63.53 185 LEU A CA 1
ATOM 1548 C C . LEU A 1 185 ? 8.265 6.638 28.518 1.00 63.53 185 LEU A C 1
ATOM 1550 O O . LEU A 1 185 ? 8.499 5.817 29.401 1.00 63.53 185 LEU A O 1
ATOM 1554 N N . CYS A 1 186 ? 7.253 6.464 27.660 1.00 62.16 186 CYS A N 1
ATOM 1555 C CA . CYS A 1 186 ? 6.334 5.315 27.757 1.00 62.16 186 CYS A CA 1
ATOM 1556 C C . CYS A 1 186 ? 5.860 4.719 26.426 1.00 62.16 186 CYS A C 1
ATOM 1558 O O . CYS A 1 186 ? 5.088 3.761 26.429 1.00 62.16 186 CYS A O 1
ATOM 1560 N N . GLY A 1 187 ? 6.277 5.281 25.293 1.00 53.16 187 GLY A N 1
ATOM 1561 C CA . GLY A 1 187 ? 5.885 4.827 23.959 1.00 53.16 187 GLY A CA 1
ATOM 1562 C C . GLY A 1 187 ? 4.454 5.189 23.550 1.00 53.16 187 GLY A C 1
ATOM 1563 O O . GLY A 1 187 ? 3.953 4.664 22.559 1.00 53.16 187 GLY A O 1
ATOM 1564 N N . ALA A 1 188 ? 3.758 6.062 24.287 1.00 52.91 188 ALA A N 1
ATOM 1565 C CA . ALA A 1 188 ? 2.408 6.481 23.917 1.00 52.91 188 ALA A CA 1
ATOM 1566 C C . ALA A 1 188 ? 2.412 7.360 22.654 1.00 52.91 188 ALA A C 1
ATOM 1568 O O . ALA A 1 188 ? 3.096 8.381 22.588 1.00 52.91 188 ALA A O 1
ATOM 1569 N N . ALA A 1 189 ? 1.594 6.978 21.675 1.00 57.19 189 ALA A N 1
ATOM 1570 C CA . ALA A 1 189 ? 1.421 7.667 20.404 1.00 57.19 189 ALA A CA 1
ATOM 1571 C C . ALA A 1 189 ? 0.253 8.671 20.477 1.00 57.19 189 ALA A C 1
ATOM 1573 O O . ALA A 1 189 ? -0.904 8.283 20.680 1.00 57.19 189 ALA A O 1
ATOM 1574 N N . LEU A 1 190 ? 0.541 9.968 20.316 1.00 63.00 190 LEU A N 1
ATOM 1575 C CA . LEU A 1 190 ? -0.441 11.057 20.405 1.00 63.00 190 LEU A CA 1
ATOM 1576 C C . LEU A 1 190 ? -0.466 11.928 19.158 1.00 63.00 190 LEU A C 1
ATOM 1578 O O . LEU A 1 190 ? 0.564 12.263 18.592 1.00 63.00 190 LEU A O 1
ATOM 1582 N N . SER A 1 191 ? -1.658 12.347 18.737 1.00 57.22 191 SER A N 1
ATOM 1583 C CA . SER A 1 191 ? -1.877 12.945 17.414 1.00 57.22 191 SER A CA 1
ATOM 1584 C C . SER A 1 191 ? -1.380 14.386 17.237 1.00 57.22 191 SER A C 1
ATOM 1586 O O . SER A 1 191 ? -1.658 15.010 16.215 1.00 57.22 191 SER A O 1
ATOM 1588 N N . SER A 1 192 ? -0.708 14.957 18.241 1.00 57.97 192 SER A N 1
ATOM 1589 C CA . SER A 1 192 ? -0.102 16.290 18.186 1.00 57.97 192 SER A CA 1
ATOM 1590 C C . SER A 1 192 ? 1.043 16.435 19.192 1.00 57.97 192 SER A C 1
ATOM 1592 O O . SER A 1 192 ? 1.036 15.809 20.253 1.00 57.97 192 SER A O 1
ATOM 1594 N N . GLU A 1 193 ? 1.997 17.315 18.889 1.00 64.81 193 GLU A N 1
ATOM 1595 C CA . GLU A 1 193 ? 3.140 17.632 19.754 1.00 64.81 193 GLU A CA 1
ATOM 1596 C C . GLU A 1 193 ? 2.696 18.222 21.102 1.00 64.81 193 GLU A C 1
ATOM 1598 O O . GLU A 1 193 ? 3.165 17.819 22.164 1.00 64.81 193 GLU A O 1
ATOM 1603 N N . LYS A 1 194 ? 1.688 19.105 21.084 1.00 73.06 194 LYS A N 1
ATOM 1604 C CA . LYS A 1 194 ? 1.041 19.615 22.304 1.00 73.06 194 LYS A CA 1
ATOM 1605 C C . LYS A 1 194 ? 0.385 18.493 23.117 1.00 73.06 194 LYS A C 1
ATOM 1607 O O . LYS A 1 194 ? 0.398 18.545 24.343 1.00 73.06 194 LYS A O 1
ATOM 1612 N N . GLY A 1 195 ? -0.162 17.477 22.445 1.00 73.81 195 GLY A N 1
ATOM 1613 C CA . GLY A 1 195 ? -0.684 16.267 23.077 1.00 73.81 195 GLY A CA 1
ATOM 1614 C C . GLY A 1 195 ? 0.405 15.499 23.823 1.00 73.81 195 GLY A C 1
ATOM 1615 O O . GLY A 1 195 ? 0.184 15.133 24.973 1.00 73.81 195 GLY A O 1
ATOM 1616 N N . ILE A 1 196 ? 1.588 15.341 23.217 1.00 75.06 196 ILE A N 1
ATOM 1617 C CA . ILE A 1 196 ? 2.778 14.782 23.880 1.00 75.06 196 ILE A CA 1
ATOM 1618 C C . ILE A 1 196 ? 3.213 15.625 25.072 1.00 75.06 196 ILE A C 1
ATOM 1620 O O . ILE A 1 196 ? 3.415 15.072 26.147 1.00 75.06 196 ILE A O 1
ATOM 1624 N N . LEU A 1 197 ? 3.308 16.946 24.932 1.00 73.69 197 LEU A N 1
ATOM 1625 C CA . LEU A 1 197 ? 3.703 17.835 26.030 1.00 73.69 197 LEU A CA 1
ATOM 1626 C C . LEU A 1 197 ? 2.747 17.743 27.227 1.00 73.69 197 LEU A C 1
ATOM 1628 O O . LEU A 1 197 ? 3.189 17.646 28.372 1.00 73.69 197 LEU A O 1
ATOM 1632 N N . ASP A 1 198 ? 1.441 17.735 26.978 1.00 78.94 198 ASP A N 1
ATOM 1633 C CA . ASP A 1 198 ? 0.433 17.585 28.027 1.00 78.94 198 ASP A CA 1
ATOM 1634 C C . ASP A 1 198 ? 0.433 16.179 28.634 1.00 78.94 198 ASP A C 1
ATOM 1636 O O . ASP A 1 198 ? 0.266 16.033 29.843 1.00 78.94 198 ASP A O 1
ATOM 1640 N N . HIS A 1 199 ? 0.637 15.145 27.823 1.00 77.81 199 HIS A N 1
ATOM 1641 C CA . HIS A 1 199 ? 0.774 13.774 28.298 1.00 77.81 199 HIS A CA 1
ATOM 1642 C C . HIS A 1 199 ? 2.017 13.595 29.167 1.00 77.81 199 HIS A C 1
ATOM 1644 O O . HIS A 1 199 ? 1.890 13.040 30.254 1.00 77.81 199 HIS A O 1
ATOM 1650 N N . LYS A 1 200 ? 3.175 14.140 28.769 1.00 80.12 200 LYS A N 1
ATOM 1651 C CA . LYS A 1 200 ? 4.376 14.163 29.613 1.00 80.12 200 LYS A CA 1
ATOM 1652 C C . LYS A 1 200 ? 4.055 14.840 30.942 1.00 80.12 200 LYS A C 1
ATOM 1654 O O . LYS A 1 200 ? 4.204 14.223 31.980 1.00 80.12 200 LYS A O 1
ATOM 1659 N N . LYS A 1 201 ? 3.458 16.034 30.935 1.00 80.44 201 LYS A N 1
ATOM 1660 C CA . LYS A 1 201 ? 3.106 16.751 32.178 1.00 80.44 201 LYS A CA 1
ATOM 1661 C C . LYS A 1 201 ? 2.120 16.008 33.089 1.00 80.44 201 LYS A C 1
ATOM 1663 O O . LYS A 1 201 ? 2.210 16.140 34.306 1.00 80.44 201 LYS A O 1
ATOM 1668 N N . ARG A 1 202 ? 1.146 15.285 32.526 1.00 78.81 202 ARG A N 1
ATOM 1669 C CA . ARG A 1 202 ? 0.069 14.628 33.295 1.00 78.81 202 ARG A CA 1
ATOM 1670 C C . ARG A 1 202 ? 0.390 13.192 33.704 1.00 78.81 202 ARG A C 1
ATOM 1672 O O . ARG A 1 202 ? -0.063 12.761 34.757 1.00 78.81 202 ARG A O 1
ATOM 1679 N N . CYS A 1 203 ? 1.111 12.453 32.866 1.00 73.44 203 CYS A N 1
ATOM 1680 C CA . CYS A 1 203 ? 1.386 11.023 33.034 1.00 73.44 203 CYS A CA 1
ATOM 1681 C C . CYS A 1 203 ? 2.843 10.740 33.425 1.00 73.44 203 CYS A C 1
ATOM 1683 O O . CYS A 1 203 ? 3.116 9.693 34.004 1.00 73.44 203 CYS A O 1
ATOM 1685 N N . HIS A 1 204 ? 3.754 11.674 33.155 1.00 79.44 204 HIS A N 1
ATOM 1686 C CA . HIS A 1 204 ? 5.166 11.628 33.530 1.00 79.44 204 HIS A CA 1
ATOM 1687 C C . HIS A 1 204 ? 5.517 12.902 34.292 1.00 79.44 204 HIS A C 1
ATOM 1689 O O . HIS A 1 204 ? 6.247 13.769 33.809 1.00 79.44 204 HIS A O 1
ATOM 1695 N N . ARG A 1 205 ? 4.936 13.051 35.485 1.00 72.38 205 ARG A N 1
ATOM 1696 C CA . ARG A 1 205 ? 5.392 14.098 36.395 1.00 72.38 205 ARG A CA 1
ATOM 1697 C C . ARG A 1 205 ? 6.896 13.883 36.613 1.00 72.38 205 ARG A C 1
ATOM 1699 O O . ARG A 1 205 ? 7.259 12.766 36.975 1.00 72.38 205 ARG A O 1
ATOM 1706 N N . PRO A 1 206 ? 7.758 14.883 36.364 1.00 57.91 206 PRO A N 1
ATOM 1707 C CA . PRO A 1 206 ? 9.117 14.799 36.863 1.00 57.91 206 PRO A CA 1
ATOM 1708 C C . PRO A 1 206 ? 8.997 14.687 38.381 1.00 57.91 206 PRO A C 1
ATOM 1710 O O . PRO A 1 206 ? 8.356 15.539 39.002 1.00 57.91 206 PRO A O 1
ATOM 1713 N N . ASP A 1 207 ? 9.510 13.595 38.945 1.00 52.91 207 ASP A N 1
ATOM 1714 C CA . ASP A 1 207 ? 9.687 13.504 40.387 1.00 52.91 207 ASP A CA 1
ATOM 1715 C C . ASP A 1 207 ? 10.518 14.719 40.801 1.00 52.91 207 ASP A C 1
ATOM 1717 O O . ASP A 1 207 ? 11.602 14.963 40.269 1.00 52.91 207 ASP A O 1
ATOM 1721 N N . GLU A 1 208 ? 9.937 15.538 41.674 1.00 44.44 208 GLU A N 1
ATOM 1722 C CA . GLU A 1 208 ? 10.621 16.661 42.293 1.00 44.44 208 GLU A CA 1
ATOM 1723 C C . GLU A 1 208 ? 11.829 16.116 43.062 1.00 44.44 208 GLU A C 1
ATOM 1725 O O . GLU A 1 208 ? 11.660 15.385 44.042 1.00 44.44 208 GLU A O 1
ATOM 1730 N N . TYR A 1 209 ? 13.038 16.475 42.624 1.00 36.91 209 TYR A N 1
ATOM 1731 C CA . TYR A 1 209 ? 14.220 16.501 43.480 1.00 36.91 209 TYR A CA 1
ATOM 1732 C C . TYR A 1 209 ? 15.224 17.554 43.016 1.00 36.91 209 TYR A C 1
ATOM 1734 O O . TYR A 1 209 ? 15.524 17.592 41.801 1.00 36.91 209 TYR A O 1
#

Sequence (209 aa):
MYSYLLFRSPSLPSPFRPPDMLPRDSEDVDEEPIKKVALKETHAQDNTIKILKYSNATIFLWGQSMYRCFYCKRHFRDLFHLKKHCATHPWTYMERKTSRHQGLKKADISFLRCKLCAIRCRNLNELMDHLDSHEIHFDNSGHLLIPFRLGSGRFICEFCQEDCELFEKLAIHMHRHYNTFECDLCGAALSSEKGILDHKKRCHRPDEY

Secondary structure (DSSP, 8-state):
--------------PPPPP--------------HHHHHHHHHHHHHHHHHHHHHB--EEEEEETTEEEETTT--EESSHHHHHHHHTTS-HHHHHHHHHHS-S-EEEE-TT-BBTTT--B-SSHHHHHHHHHTTT----TT---EEEEB-TTSSE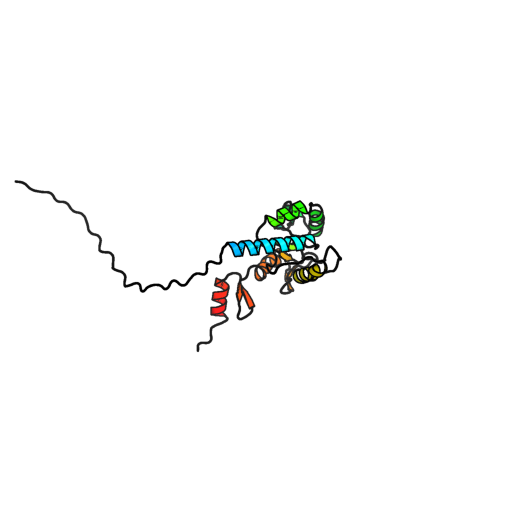E-TTT-PEESSHHHHHHHTHHHHS-EEPTTT--EESSHHHHHHHHHHHSPPP--

Organism: Eumeta variegata (NCBI:txid151549)